Protein AF-F6W2K7-F1 (afdb_monomer_lite)

Structure (mmCIF, N/CA/C/O backbone):
data_AF-F6W2K7-F1
#
_entry.id   AF-F6W2K7-F1
#
loop_
_atom_site.group_PDB
_atom_site.id
_atom_site.type_symbol
_atom_site.label_atom_id
_atom_site.label_alt_id
_atom_site.label_comp_id
_atom_site.label_asym_id
_atom_site.label_entity_id
_atom_site.label_seq_id
_atom_site.pdbx_PDB_ins_code
_atom_site.Cartn_x
_atom_site.Cartn_y
_atom_site.Cartn_z
_atom_site.occupancy
_atom_site.B_iso_or_equiv
_atom_site.auth_seq_id
_atom_site.auth_comp_id
_atom_site.auth_asym_id
_atom_site.auth_atom_id
_atom_site.pdbx_PDB_model_num
ATOM 1 N N . MET A 1 1 ? 30.301 -22.468 -1.158 1.00 38.31 1 MET A N 1
ATOM 2 C CA . MET A 1 1 ? 30.245 -23.514 -2.194 1.00 38.31 1 MET A CA 1
ATOM 3 C C . MET A 1 1 ? 28.845 -24.109 -2.128 1.00 38.31 1 MET A C 1
ATOM 5 O O . MET A 1 1 ? 28.622 -25.025 -1.359 1.00 38.31 1 MET A O 1
ATOM 9 N N . GLU A 1 2 ? 27.888 -23.521 -2.847 1.00 45.25 2 GLU A N 1
ATOM 10 C CA . GLU A 1 2 ? 26.599 -24.161 -3.143 1.00 45.25 2 GLU A CA 1
ATOM 11 C C . GLU A 1 2 ? 26.621 -24.442 -4.644 1.00 45.25 2 GLU A C 1
ATOM 13 O O . GLU A 1 2 ? 26.435 -23.544 -5.462 1.00 45.25 2 GLU A O 1
ATOM 18 N N . MET A 1 3 ? 26.988 -25.670 -5.010 1.00 49.06 3 MET A N 1
ATOM 19 C CA . MET A 1 3 ? 26.848 -26.145 -6.383 1.00 49.06 3 MET A CA 1
ATOM 20 C C . MET A 1 3 ? 25.396 -26.576 -6.567 1.00 49.06 3 MET A C 1
ATOM 22 O O . MET A 1 3 ? 25.046 -27.721 -6.295 1.00 49.06 3 MET A O 1
ATOM 26 N N . LEU A 1 4 ? 24.538 -25.642 -6.979 1.00 49.94 4 LEU A N 1
ATOM 27 C CA . LEU A 1 4 ? 23.206 -25.992 -7.459 1.00 49.94 4 LEU A CA 1
ATOM 28 C C . LEU A 1 4 ? 23.346 -26.600 -8.862 1.00 49.94 4 LEU A C 1
ATOM 30 O O . LEU A 1 4 ? 24.015 -26.024 -9.722 1.00 49.94 4 LEU A O 1
ATOM 34 N N . VAL A 1 5 ? 22.730 -27.762 -9.082 1.00 59.53 5 VAL A N 1
ATOM 35 C CA . VAL A 1 5 ? 22.736 -28.467 -10.372 1.00 59.53 5 VAL A CA 1
ATOM 36 C C . VAL A 1 5 ? 22.184 -27.535 -11.470 1.00 59.53 5 VAL A C 1
ATOM 38 O O . VAL A 1 5 ? 21.107 -26.956 -11.275 1.00 59.53 5 VAL A O 1
ATOM 41 N N . PRO A 1 6 ? 22.884 -27.360 -12.611 1.00 53.78 6 PRO A N 1
ATOM 42 C CA . PRO A 1 6 ? 22.387 -26.561 -13.732 1.00 53.78 6 PRO A CA 1
ATOM 43 C C . PRO A 1 6 ? 21.010 -27.074 -14.183 1.00 53.78 6 PRO A C 1
ATOM 45 O O . PRO A 1 6 ? 20.857 -28.261 -14.451 1.00 53.78 6 PRO A O 1
ATOM 48 N N . GLY A 1 7 ? 20.007 -26.191 -14.205 1.00 54.09 7 GLY A N 1
ATOM 49 C CA . GLY A 1 7 ? 18.605 -26.508 -14.528 1.00 54.09 7 GLY A CA 1
ATOM 50 C C . GLY A 1 7 ? 17.632 -26.395 -13.346 1.00 54.09 7 GLY A C 1
ATOM 51 O O . GLY A 1 7 ? 16.490 -25.984 -13.530 1.00 54.09 7 GLY A O 1
ATOM 52 N N . PHE A 1 8 ? 18.080 -26.626 -12.104 1.00 54.25 8 PHE A N 1
ATOM 53 C CA . PHE A 1 8 ? 17.198 -26.498 -10.929 1.00 54.25 8 PHE A CA 1
ATOM 54 C C . PHE A 1 8 ? 16.824 -25.035 -10.640 1.00 54.25 8 PHE A C 1
ATOM 56 O O . PHE A 1 8 ? 15.745 -24.739 -10.136 1.00 54.25 8 PHE A O 1
ATOM 63 N N . LYS A 1 9 ? 17.710 -24.102 -11.004 1.00 57.44 9 LYS A N 1
ATOM 64 C CA . LYS A 1 9 ? 17.493 -22.664 -10.827 1.00 57.44 9 LYS A CA 1
ATOM 65 C C . LYS A 1 9 ? 16.352 -22.130 -11.702 1.00 57.44 9 LYS A C 1
ATOM 67 O O . LYS A 1 9 ? 15.495 -21.427 -11.188 1.00 57.44 9 LYS A O 1
ATOM 72 N N . GLU A 1 10 ? 16.301 -22.510 -12.979 1.00 56.31 10 GLU A N 1
ATOM 73 C CA . GLU A 1 10 ? 15.233 -22.087 -13.903 1.00 56.31 10 GLU A CA 1
ATOM 74 C C . GLU A 1 10 ? 13.882 -22.712 -13.548 1.00 56.31 10 GLU A C 1
ATOM 76 O O . GLU A 1 10 ? 12.846 -22.054 -13.639 1.00 56.31 10 GLU A O 1
ATOM 81 N N . GLN A 1 11 ? 13.878 -23.958 -13.070 1.00 49.00 11 GLN A N 1
ATOM 82 C CA . GLN A 1 11 ? 12.642 -24.629 -12.671 1.00 49.00 11 GLN A CA 1
ATOM 83 C C . GLN A 1 11 ? 12.061 -24.056 -11.364 1.00 49.00 11 GLN A C 1
ATOM 85 O O . GLN A 1 11 ? 10.848 -23.920 -11.240 1.00 49.00 11 GLN A O 1
ATOM 90 N N . VAL A 1 12 ? 12.903 -23.628 -10.416 1.00 53.97 12 VAL A N 1
ATOM 91 C CA . VAL A 1 12 ? 12.459 -22.934 -9.191 1.00 53.97 12 VAL A CA 1
ATOM 92 C C . VAL A 1 12 ? 12.058 -21.480 -9.470 1.00 53.97 12 VAL A C 1
ATOM 94 O O . VAL A 1 12 ? 11.071 -21.006 -8.910 1.00 53.97 12 VAL A O 1
ATOM 97 N N . GLU A 1 13 ? 12.770 -20.760 -10.342 1.00 51.84 13 GLU A N 1
ATOM 98 C CA . GLU A 1 13 ? 12.443 -19.370 -10.712 1.00 51.84 13 GLU A CA 1
ATOM 99 C C . GLU A 1 13 ? 11.150 -19.258 -11.549 1.00 51.84 13 GLU A C 1
ATOM 101 O O . GLU A 1 13 ? 10.438 -18.260 -11.429 1.00 51.84 13 GLU A O 1
ATOM 106 N N . SER A 1 14 ? 10.804 -20.280 -12.341 1.00 47.09 14 SER A N 1
ATOM 107 C CA . SER A 1 14 ? 9.548 -20.329 -13.114 1.00 47.09 14 SER A CA 1
ATOM 108 C C . SER A 1 14 ? 8.332 -20.749 -12.278 1.00 47.09 14 SER A C 1
ATOM 110 O O . SER A 1 14 ? 7.280 -20.126 -12.387 1.00 47.09 14 SER A O 1
ATOM 112 N N . LEU A 1 15 ? 8.468 -21.733 -11.380 1.00 45.53 15 LEU A N 1
ATOM 113 C CA . LEU A 1 15 ? 7.376 -22.157 -10.485 1.00 45.53 15 LEU A CA 1
ATOM 114 C C . LEU A 1 15 ? 7.005 -21.093 -9.439 1.00 45.53 15 LEU A C 1
ATOM 116 O O . LEU A 1 15 ? 5.868 -21.036 -8.980 1.00 45.53 15 LEU A O 1
ATOM 120 N N . SER A 1 16 ? 7.961 -20.251 -9.041 1.00 51.50 16 SER A N 1
ATOM 121 C CA . SER A 1 16 ? 7.776 -19.291 -7.948 1.00 51.50 16 SER A CA 1
ATOM 122 C C . SER A 1 16 ? 7.041 -18.005 -8.339 1.00 51.50 16 SER A C 1
ATOM 124 O O . SER A 1 16 ? 6.451 -17.379 -7.458 1.00 51.50 16 SER A O 1
ATOM 126 N N . ASN A 1 17 ? 7.042 -17.606 -9.615 1.00 54.12 17 ASN A N 1
ATOM 127 C CA . ASN A 1 17 ? 6.489 -16.309 -10.021 1.00 54.12 17 ASN A CA 1
ATOM 128 C C . ASN A 1 17 ? 5.040 -16.373 -10.528 1.00 54.12 17 ASN A C 1
ATOM 130 O O . ASN A 1 17 ? 4.266 -15.506 -10.143 1.00 54.12 17 ASN A O 1
ATOM 134 N N . ASP A 1 18 ? 4.653 -17.381 -11.318 1.00 50.91 18 ASP A N 1
ATOM 135 C CA . ASP A 1 18 ? 3.308 -17.408 -11.926 1.00 50.91 18 ASP A CA 1
ATOM 136 C C . ASP A 1 18 ? 2.250 -18.066 -11.025 1.00 50.91 18 ASP A C 1
ATOM 138 O O . ASP A 1 18 ? 1.191 -17.486 -10.793 1.00 50.91 18 ASP A O 1
ATOM 142 N N . GLN A 1 19 ? 2.538 -19.226 -10.420 1.00 53.00 19 GLN A N 1
ATOM 143 C CA . GLN A 1 19 ? 1.547 -19.924 -9.577 1.00 53.00 19 GLN A CA 1
ATOM 144 C C . GLN A 1 19 ? 1.270 -19.216 -8.244 1.00 53.00 19 GLN A C 1
ATOM 146 O O . GLN A 1 19 ? 0.202 -19.372 -7.654 1.00 53.00 19 GLN A O 1
ATOM 151 N N . SER A 1 20 ? 2.228 -18.432 -7.742 1.00 60.25 20 SER A N 1
ATOM 152 C CA . SER A 1 20 ? 2.048 -17.692 -6.491 1.00 60.25 20 SER A CA 1
ATOM 153 C C . SER A 1 20 ? 1.129 -16.480 -6.652 1.00 60.25 20 SER A C 1
ATOM 155 O O . SER A 1 20 ? 0.551 -16.047 -5.657 1.00 60.25 20 SER A O 1
ATOM 157 N N . LEU A 1 21 ? 0.979 -15.950 -7.873 1.00 68.06 21 LEU A N 1
ATOM 158 C CA . LEU A 1 21 ? 0.095 -14.825 -8.184 1.00 68.06 21 LEU A CA 1
ATOM 159 C C . LEU A 1 21 ? -1.358 -15.273 -8.347 1.00 68.06 21 LEU A C 1
ATOM 161 O O . LEU A 1 21 ? -2.234 -14.638 -7.765 1.00 68.06 21 LEU A O 1
ATOM 165 N N . GLU A 1 22 ? -1.586 -16.405 -9.017 1.00 80.88 22 GLU A N 1
ATOM 166 C CA . GLU A 1 22 ? -2.923 -16.969 -9.265 1.00 80.88 22 GLU A CA 1
ATOM 167 C C . GLU A 1 22 ? -3.688 -17.238 -7.951 1.00 80.88 22 GLU A C 1
ATOM 169 O O . GLU A 1 22 ? -4.883 -16.985 -7.841 1.00 80.88 22 GLU A O 1
ATOM 174 N N . TYR A 1 23 ? -2.983 -17.626 -6.879 1.00 85.31 23 TYR A N 1
ATOM 175 C CA . TYR A 1 23 ? -3.578 -17.759 -5.542 1.00 85.31 23 TYR A CA 1
ATOM 176 C C . TYR A 1 23 ? -4.179 -16.444 -5.004 1.00 85.31 23 TYR A C 1
ATOM 178 O O . TYR A 1 23 ? -5.194 -16.460 -4.307 1.00 85.31 23 TYR A O 1
ATOM 186 N N . PHE A 1 24 ? -3.571 -15.289 -5.294 1.00 87.62 24 PHE A N 1
ATOM 187 C CA . PHE A 1 24 ? -4.075 -14.001 -4.806 1.00 87.62 24 PHE A CA 1
ATOM 188 C C . PHE A 1 24 ? -5.306 -13.507 -5.572 1.00 87.62 24 PHE A C 1
ATOM 190 O O . PHE A 1 24 ? -5.988 -12.608 -5.066 1.00 87.62 24 PHE A O 1
ATOM 197 N N . ASP A 1 25 ? -5.632 -14.103 -6.721 1.00 89.25 25 ASP A N 1
ATOM 198 C CA . ASP A 1 25 ? -6.850 -13.792 -7.473 1.00 89.25 25 ASP A CA 1
ATOM 199 C C . ASP A 1 25 ? -8.117 -14.286 -6.765 1.00 89.25 25 ASP A C 1
ATOM 201 O O . ASP A 1 25 ? -9.196 -13.766 -7.017 1.00 89.25 25 ASP A O 1
ATOM 205 N N . GLU A 1 26 ? -8.012 -15.206 -5.805 1.00 89.75 26 GLU A N 1
ATOM 206 C CA . GLU A 1 26 ? -9.151 -15.632 -4.976 1.00 89.75 26 GLU A CA 1
ATOM 207 C C . GLU A 1 26 ? -9.209 -14.909 -3.618 1.00 89.75 26 GLU A C 1
ATOM 209 O O . GLU A 1 26 ? -10.214 -14.952 -2.902 1.00 89.75 26 GLU A O 1
ATOM 214 N N . VAL A 1 27 ? -8.134 -14.214 -3.232 1.00 91.94 27 VAL A N 1
ATOM 215 C CA . VAL A 1 27 ? -8.022 -13.563 -1.922 1.00 91.94 27 VAL A CA 1
ATOM 216 C C . VAL A 1 27 ? -8.655 -12.177 -1.965 1.00 91.94 27 VAL A C 1
ATOM 218 O O . VAL A 1 27 ? -8.192 -11.294 -2.680 1.00 91.94 27 VAL A O 1
ATOM 221 N N . SER A 1 28 ? -9.679 -11.934 -1.142 1.00 93.44 28 SER A N 1
ATOM 222 C CA . SER A 1 28 ? -10.289 -10.600 -1.039 1.00 93.44 28 SER A CA 1
ATOM 223 C C . SER A 1 28 ? -9.307 -9.549 -0.500 1.00 93.44 28 SER A C 1
ATOM 225 O O . SER A 1 28 ? -8.514 -9.830 0.401 1.00 93.44 28 SER A O 1
ATOM 227 N N . ILE A 1 29 ? -9.421 -8.303 -0.973 1.00 92.94 29 ILE A N 1
ATOM 228 C CA . ILE A 1 29 ? -8.554 -7.185 -0.537 1.00 92.94 29 ILE A CA 1
ATOM 229 C C . ILE A 1 29 ? -8.612 -6.946 0.981 1.00 92.94 29 ILE A C 1
ATOM 231 O O . ILE A 1 29 ? -7.638 -6.492 1.578 1.00 92.94 29 ILE A O 1
ATOM 235 N N . THR A 1 30 ? -9.754 -7.236 1.606 1.00 91.56 30 THR A N 1
ATOM 236 C CA . THR A 1 30 ? -10.008 -6.996 3.032 1.00 91.56 30 THR A CA 1
ATOM 237 C C . THR A 1 30 ? -9.698 -8.200 3.923 1.00 91.56 30 THR A C 1
ATOM 239 O O . THR A 1 30 ? -9.988 -8.145 5.119 1.00 91.56 30 THR A O 1
ATOM 242 N N . ASP A 1 31 ? -9.165 -9.300 3.375 1.00 93.19 31 ASP A N 1
ATOM 243 C CA . ASP A 1 31 ? -8.840 -10.485 4.172 1.00 93.19 31 ASP A CA 1
ATOM 244 C C . ASP A 1 31 ? -7.693 -10.157 5.159 1.00 93.19 31 ASP A C 1
ATOM 246 O O . ASP A 1 31 ? -6.596 -9.765 4.743 1.00 93.19 31 ASP A O 1
ATOM 250 N N . PRO A 1 32 ? -7.890 -10.341 6.480 1.00 90.38 32 PRO A N 1
ATOM 251 C CA . PRO A 1 32 ? -6.873 -10.027 7.485 1.00 90.38 32 PRO A CA 1
ATOM 252 C C . PRO A 1 32 ? -5.528 -10.738 7.269 1.00 90.38 32 PRO A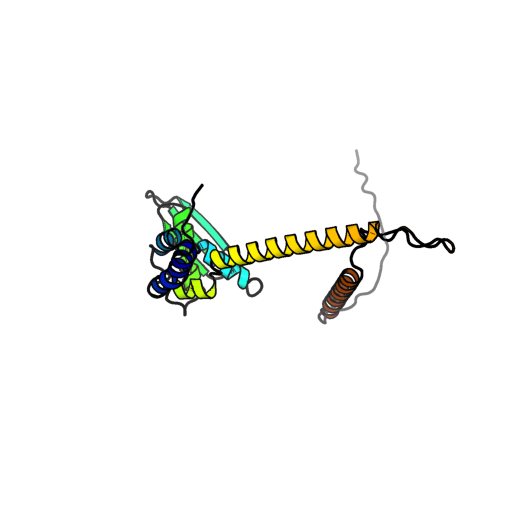 C 1
ATOM 254 O O . PRO A 1 32 ? -4.487 -10.231 7.696 1.00 90.38 32 PRO A O 1
ATOM 257 N N . ARG A 1 33 ? -5.536 -11.898 6.601 1.00 92.50 33 ARG A N 1
ATOM 258 C CA . ARG A 1 33 ? -4.361 -12.738 6.340 1.00 92.50 33 ARG A CA 1
ATOM 259 C C . ARG A 1 33 ? -3.517 -12.235 5.178 1.00 92.50 33 ARG A C 1
ATOM 261 O O . ARG A 1 33 ? -2.375 -12.667 5.062 1.00 92.50 33 ARG A O 1
ATOM 268 N N . VAL A 1 34 ? -4.006 -11.293 4.362 1.00 92.06 34 VAL A N 1
ATOM 269 C CA . VAL A 1 34 ? -3.261 -10.727 3.217 1.00 92.06 34 VAL A CA 1
ATOM 270 C C . VAL A 1 34 ? -1.851 -10.309 3.623 1.00 92.06 34 VAL A C 1
ATOM 272 O O . VAL A 1 34 ? -0.890 -10.580 2.910 1.00 92.06 34 VAL A O 1
ATOM 275 N N . HIS A 1 35 ? -1.692 -9.691 4.798 1.00 91.31 35 HIS A N 1
ATOM 276 C CA . HIS A 1 35 ? -0.369 -9.294 5.272 1.00 91.31 35 HIS A CA 1
ATOM 277 C C . HIS A 1 35 ? 0.591 -10.486 5.415 1.00 91.31 35 HIS A C 1
ATOM 279 O O . HIS A 1 35 ? 1.736 -10.387 4.978 1.00 91.31 35 HIS A O 1
ATOM 285 N N . GLU A 1 36 ? 0.139 -11.577 6.028 1.00 91.25 36 GLU A N 1
ATOM 286 C CA . GLU A 1 36 ? 0.945 -12.777 6.274 1.00 91.25 36 GLU A CA 1
ATOM 287 C C . GLU A 1 36 ? 1.223 -13.526 4.967 1.00 91.25 36 GLU A C 1
ATOM 289 O O . GLU A 1 36 ? 2.363 -13.915 4.711 1.00 91.25 36 GLU A O 1
ATOM 294 N N . LEU A 1 37 ? 0.213 -13.622 4.098 1.00 89.31 37 LEU A N 1
ATOM 295 C CA . LEU A 1 37 ? 0.325 -14.223 2.770 1.00 89.31 37 LEU A CA 1
ATOM 296 C C . LEU A 1 37 ? 1.354 -13.484 1.904 1.00 89.31 37 LEU A C 1
ATOM 298 O O . LEU A 1 37 ? 2.228 -14.120 1.322 1.00 89.3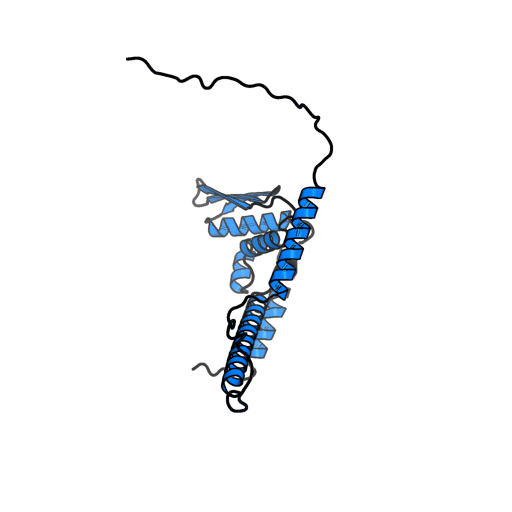1 37 LEU A O 1
ATOM 302 N N . CYS A 1 38 ? 1.330 -12.146 1.881 1.00 87.38 38 CYS A N 1
ATOM 303 C CA . CYS A 1 38 ? 2.332 -11.356 1.159 1.00 87.38 38 CYS A CA 1
ATOM 304 C C . CYS A 1 38 ? 3.752 -11.585 1.686 1.00 87.38 38 CYS A C 1
ATOM 306 O O . CYS A 1 38 ? 4.693 -11.633 0.899 1.00 87.38 38 CYS A O 1
ATOM 308 N N . VAL A 1 39 ? 3.919 -11.714 3.007 1.00 87.00 39 VAL A N 1
ATOM 309 C CA . VAL A 1 39 ? 5.234 -11.977 3.611 1.00 87.00 39 VAL A CA 1
ATOM 310 C C . VAL A 1 39 ? 5.758 -13.344 3.181 1.00 87.00 39 VAL A C 1
ATOM 312 O O . VAL A 1 39 ? 6.934 -13.450 2.843 1.00 87.00 39 VAL A O 1
ATOM 315 N N . HIS A 1 40 ? 4.898 -14.365 3.159 1.00 85.38 40 HIS A N 1
ATOM 316 C CA . HIS A 1 40 ? 5.287 -15.714 2.757 1.00 85.38 40 HIS A CA 1
ATOM 317 C C . HIS A 1 40 ? 5.606 -15.806 1.259 1.00 85.38 40 HIS A C 1
ATOM 319 O O . HIS A 1 40 ? 6.610 -16.397 0.879 1.00 85.38 40 HIS A O 1
ATOM 325 N N . ALA A 1 41 ? 4.798 -15.153 0.421 1.00 81.38 41 ALA A N 1
ATOM 326 C CA . ALA A 1 41 ? 4.988 -15.118 -1.027 1.00 81.38 41 ALA A CA 1
ATOM 327 C C . ALA A 1 41 ? 6.115 -14.170 -1.485 1.00 81.38 41 ALA A C 1
ATOM 329 O O . ALA A 1 41 ? 6.456 -14.142 -2.662 1.00 81.38 41 ALA A O 1
ATOM 330 N N . GLY A 1 42 ? 6.684 -13.350 -0.591 1.00 76.81 42 GLY A N 1
ATOM 331 C CA . GLY A 1 42 ? 7.681 -12.338 -0.964 1.00 76.81 42 GLY A CA 1
ATOM 332 C C . GLY A 1 42 ? 7.123 -11.187 -1.817 1.00 76.81 42 GLY A C 1
ATOM 333 O O . GLY A 1 42 ? 7.892 -10.454 -2.442 1.00 76.81 42 GLY A O 1
ATOM 334 N N . ASN A 1 43 ? 5.799 -11.016 -1.823 1.00 80.94 43 ASN A N 1
ATOM 335 C CA . ASN A 1 43 ? 5.083 -9.969 -2.549 1.00 80.94 43 ASN A CA 1
ATOM 336 C C . ASN A 1 43 ? 5.038 -8.650 -1.757 1.00 80.94 43 ASN A C 1
ATOM 338 O O . ASN A 1 43 ? 5.448 -8.565 -0.596 1.00 80.94 43 ASN A O 1
ATOM 342 N N . PHE A 1 44 ? 4.527 -7.582 -2.380 1.00 84.56 44 PHE A N 1
ATOM 343 C CA . PHE A 1 44 ? 4.384 -6.292 -1.701 1.00 84.56 44 PHE A CA 1
ATOM 344 C C . PHE A 1 44 ? 3.453 -6.393 -0.498 1.00 84.56 44 PHE A C 1
ATOM 346 O O . PHE A 1 44 ? 2.316 -6.857 -0.593 1.00 84.56 44 PHE A O 1
ATOM 353 N N . LEU A 1 45 ? 3.915 -5.864 0.634 1.00 90.94 45 LEU A N 1
ATOM 354 C CA . LEU A 1 45 ? 3.057 -5.693 1.795 1.00 90.94 45 LEU A CA 1
ATOM 355 C C . LEU A 1 45 ? 1.981 -4.636 1.489 1.00 90.94 45 LEU A C 1
ATOM 357 O O . LEU A 1 45 ? 2.267 -3.684 0.757 1.00 90.94 45 LEU A O 1
ATOM 361 N N . PRO A 1 46 ? 0.791 -4.710 2.109 1.00 92.94 46 PRO A N 1
ATOM 362 C CA . PRO A 1 46 ? -0.302 -3.787 1.814 1.00 92.94 46 PRO A CA 1
ATOM 363 C C . PRO A 1 46 ? 0.059 -2.305 1.864 1.00 92.94 46 PRO A C 1
ATOM 365 O O . PRO A 1 46 ? -0.302 -1.535 0.978 1.00 92.94 46 PRO A O 1
ATOM 368 N N . HIS A 1 47 ? 0.841 -1.896 2.861 1.00 92.88 47 HIS A N 1
ATOM 369 C CA . HIS A 1 47 ? 1.302 -0.516 2.955 1.00 92.88 47 HIS A CA 1
ATOM 370 C C . HIS A 1 47 ? 2.281 -0.122 1.836 1.00 92.88 47 HIS A C 1
ATOM 372 O O . HIS A 1 47 ? 2.290 1.027 1.390 1.00 92.88 47 HIS A O 1
ATOM 378 N N . GLN A 1 48 ? 3.120 -1.055 1.378 1.00 90.94 48 GLN A N 1
ATOM 379 C CA . GLN A 1 48 ? 4.022 -0.800 0.255 1.00 90.94 48 GLN A CA 1
ATOM 380 C C . GLN A 1 48 ? 3.231 -0.675 -1.045 1.00 90.94 48 GLN A C 1
ATOM 382 O O . GLN A 1 48 ? 3.488 0.249 -1.807 1.00 90.94 48 GLN A O 1
ATOM 387 N N . LEU A 1 49 ? 2.245 -1.549 -1.257 1.00 90.31 49 LEU A N 1
ATOM 388 C CA . LEU A 1 49 ? 1.377 -1.504 -2.429 1.00 90.31 49 LEU A CA 1
ATOM 389 C C . LEU A 1 49 ? 0.573 -0.199 -2.476 1.00 90.31 49 LEU A C 1
ATOM 391 O O . LEU A 1 49 ? 0.551 0.461 -3.510 1.00 90.31 49 LEU A O 1
ATOM 395 N N . LEU A 1 50 ? 0.031 0.239 -1.331 1.00 91.38 50 LEU A N 1
ATOM 396 C CA . LEU A 1 50 ? -0.573 1.566 -1.188 1.00 91.38 50 LEU A CA 1
ATOM 397 C C . LEU A 1 50 ? 0.417 2.665 -1.576 1.00 91.38 50 LEU A C 1
ATOM 399 O O . LEU A 1 50 ? 0.097 3.512 -2.396 1.00 91.38 50 LEU A O 1
ATOM 403 N N . THR A 1 51 ? 1.639 2.634 -1.045 1.00 89.62 51 THR A N 1
ATOM 404 C CA . THR A 1 51 ? 2.658 3.646 -1.367 1.00 89.62 51 THR A CA 1
ATOM 405 C C . THR A 1 51 ? 2.968 3.692 -2.866 1.00 89.62 51 THR A C 1
ATOM 407 O O . THR A 1 51 ? 3.122 4.775 -3.423 1.00 89.62 51 THR A O 1
ATOM 410 N N . GLU A 1 52 ? 3.059 2.544 -3.536 1.00 88.44 52 GLU A N 1
ATOM 411 C CA . GLU A 1 52 ? 3.295 2.493 -4.982 1.00 88.44 52 GLU A CA 1
ATOM 412 C C . GLU A 1 52 ? 2.080 2.988 -5.775 1.00 88.44 52 GLU A C 1
ATOM 414 O O . GLU A 1 52 ? 2.262 3.750 -6.724 1.00 88.44 52 GLU A O 1
ATOM 419 N N . CYS A 1 53 ? 0.859 2.644 -5.354 1.00 88.19 53 CYS A N 1
ATOM 420 C CA . CYS A 1 53 ? -0.370 3.210 -5.914 1.00 88.19 53 CYS A CA 1
ATOM 421 C C . CYS A 1 53 ? -0.350 4.744 -5.828 1.00 88.19 53 CYS A C 1
ATOM 423 O O . CYS A 1 53 ? -0.543 5.430 -6.831 1.00 88.19 53 CYS A O 1
ATOM 425 N N . LEU A 1 54 ? 0.004 5.295 -4.666 1.00 87.69 54 LEU A N 1
ATOM 426 C CA . LEU A 1 54 ? 0.086 6.742 -4.481 1.00 87.69 54 LEU A CA 1
ATOM 427 C C . LEU A 1 54 ? 1.192 7.389 -5.307 1.00 87.69 54 LEU A C 1
ATOM 429 O O . LEU A 1 54 ? 0.971 8.446 -5.885 1.00 87.69 54 LEU A O 1
ATOM 433 N N . LYS A 1 55 ? 2.366 6.756 -5.401 1.00 85.69 55 LYS A N 1
ATOM 434 C CA . LYS A 1 55 ? 3.477 7.251 -6.225 1.00 85.69 55 LYS A CA 1
ATOM 435 C C . LYS A 1 55 ? 3.115 7.348 -7.702 1.00 85.69 55 LYS A C 1
ATOM 437 O O . LYS A 1 55 ? 3.468 8.336 -8.334 1.00 85.69 55 LYS A O 1
ATOM 442 N N . ARG A 1 56 ? 2.417 6.347 -8.246 1.00 82.88 56 ARG A N 1
ATOM 443 C CA . ARG A 1 56 ? 1.995 6.350 -9.657 1.00 82.88 56 ARG A CA 1
ATOM 444 C C . ARG A 1 56 ? 0.929 7.408 -9.950 1.00 82.88 56 ARG A C 1
ATOM 446 O O . ARG A 1 56 ? 0.868 7.893 -11.071 1.00 82.88 56 ARG A O 1
ATOM 453 N N . ASN A 1 57 ? 0.144 7.785 -8.942 1.00 80.69 57 ASN A N 1
ATOM 454 C CA . ASN A 1 57 ? -0.936 8.767 -9.050 1.00 80.69 57 ASN A CA 1
ATOM 455 C C . ASN A 1 57 ? -0.546 10.172 -8.542 1.00 80.69 57 ASN A C 1
ATOM 457 O O . ASN A 1 57 ? -1.422 11.018 -8.334 1.00 80.69 57 ASN A O 1
ATOM 461 N N . GLN A 1 58 ? 0.749 10.442 -8.321 1.00 77.12 58 GLN A N 1
ATOM 462 C CA . GLN A 1 58 ? 1.210 11.763 -7.882 1.00 77.12 58 GLN A CA 1
ATOM 463 C C . GLN A 1 58 ? 0.805 12.840 -8.896 1.00 77.12 58 GLN A C 1
ATOM 465 O O . GLN A 1 58 ? 1.052 12.705 -10.091 1.00 77.12 58 GLN A O 1
ATOM 470 N N . GLY A 1 59 ? 0.177 13.912 -8.407 1.00 72.19 59 GLY A N 1
ATOM 471 C CA . GLY A 1 59 ? -0.285 15.038 -9.227 1.00 72.19 59 GLY A CA 1
ATOM 472 C C . GLY A 1 59 ? -1.761 14.991 -9.638 1.00 72.19 59 GLY A C 1
ATOM 473 O O . GLY A 1 59 ? -2.264 15.996 -10.127 1.00 72.19 59 GLY A O 1
ATOM 474 N N . ILE A 1 60 ? -2.475 13.883 -9.399 1.00 72.19 60 ILE A N 1
ATOM 475 C CA . ILE A 1 60 ? -3.912 13.764 -9.722 1.00 72.19 60 ILE A CA 1
ATOM 476 C C . ILE A 1 60 ? -4.801 14.290 -8.575 1.00 72.19 60 ILE A C 1
ATOM 478 O O . ILE A 1 60 ? -5.885 14.813 -8.828 1.00 72.19 60 ILE A O 1
ATOM 482 N N . ALA A 1 61 ? -4.352 14.204 -7.317 1.00 61.00 61 ALA A N 1
ATOM 483 C CA . ALA A 1 61 ? -5.039 14.765 -6.149 1.00 61.00 61 ALA A CA 1
ATOM 484 C C . ALA A 1 61 ? -4.097 14.906 -4.938 1.00 61.00 61 ALA A C 1
ATOM 486 O O . ALA A 1 61 ? -3.031 14.282 -4.894 1.00 61.00 61 ALA A O 1
ATOM 487 N N . ASP A 1 62 ? -4.515 15.683 -3.930 1.00 65.50 62 ASP A N 1
ATOM 488 C CA . ASP A 1 62 ? -3.841 15.728 -2.629 1.00 65.50 62 ASP A CA 1
ATOM 489 C C . ASP A 1 62 ? -3.992 14.369 -1.932 1.00 65.50 62 ASP A C 1
ATOM 491 O O . ASP A 1 62 ? -5.065 13.993 -1.452 1.00 65.50 62 ASP A O 1
ATOM 495 N N . THR A 1 63 ? -2.914 13.588 -1.973 1.00 72.25 63 THR A N 1
ATOM 496 C CA . THR A 1 63 ? -2.903 12.195 -1.516 1.00 72.25 63 THR A CA 1
ATOM 497 C C . THR A 1 63 ? -1.880 11.988 -0.405 1.00 72.25 63 THR A C 1
ATOM 499 O O . THR A 1 63 ? -1.147 10.998 -0.365 1.00 72.25 63 THR A O 1
ATOM 502 N N . ALA A 1 64 ? -1.810 12.955 0.513 1.00 80.56 64 ALA A N 1
ATOM 503 C CA . ALA A 1 64 ? -1.052 12.812 1.745 1.00 80.56 64 ALA A CA 1
ATOM 504 C C . ALA A 1 64 ? -1.642 11.681 2.608 1.00 80.56 64 ALA A C 1
ATOM 506 O O . ALA A 1 64 ? -2.848 11.634 2.864 1.00 80.56 64 ALA A O 1
ATOM 507 N N . VAL A 1 65 ? -0.776 10.772 3.067 1.00 86.75 65 VAL A N 1
ATOM 508 C CA . VAL A 1 65 ? -1.148 9.702 4.003 1.00 86.75 65 VAL A CA 1
ATOM 509 C C . VAL A 1 65 ? -0.748 10.102 5.409 1.00 86.75 65 VAL A C 1
ATOM 511 O O . VAL A 1 65 ? 0.435 10.286 5.695 1.00 86.75 65 VAL A O 1
ATOM 514 N N . GLN A 1 66 ? -1.728 10.163 6.301 1.00 90.75 66 GLN A N 1
ATOM 515 C CA . GLN A 1 66 ? -1.520 10.337 7.733 1.00 90.75 66 GLN A CA 1
ATOM 516 C C . GLN A 1 66 ? -1.967 9.077 8.467 1.00 90.75 66 GLN A C 1
ATOM 518 O O . GLN A 1 66 ? -2.970 8.456 8.111 1.00 90.75 66 GLN A O 1
ATOM 523 N N . PHE A 1 67 ? -1.191 8.669 9.468 1.00 93.12 67 PHE A N 1
ATOM 524 C CA . PHE A 1 67 ? -1.486 7.492 10.275 1.00 93.12 67 PHE A CA 1
ATOM 525 C C . PHE A 1 67 ? -1.295 7.806 11.752 1.00 93.12 67 PHE A C 1
ATOM 527 O O . PHE A 1 67 ? -0.163 7.885 12.238 1.00 93.12 67 PHE A O 1
ATOM 534 N N . ASP A 1 68 ? -2.417 7.921 12.446 1.00 93.06 68 ASP A N 1
ATOM 535 C CA . ASP A 1 68 ? -2.497 8.206 13.867 1.00 93.06 68 ASP A CA 1
ATOM 536 C C . ASP A 1 68 ? -2.834 6.942 14.648 1.00 93.06 68 ASP A C 1
ATOM 538 O O . ASP A 1 68 ? -3.568 6.060 14.191 1.00 93.06 68 ASP A O 1
ATOM 542 N N . VAL A 1 69 ? -2.283 6.856 15.855 1.00 92.88 69 VAL A N 1
ATOM 543 C CA . VAL A 1 69 ? -2.499 5.734 16.765 1.00 92.88 69 VAL A CA 1
ATOM 544 C C . VAL A 1 69 ? -2.850 6.276 18.136 1.00 92.88 69 VAL A C 1
ATOM 546 O O . VAL A 1 69 ? -2.143 7.129 18.664 1.00 92.88 69 VAL A O 1
ATOM 549 N N . GLN A 1 70 ? -3.914 5.735 18.712 1.00 88.62 70 GLN A N 1
ATOM 550 C CA . GLN A 1 70 ? -4.344 5.980 20.077 1.00 88.62 70 GLN A CA 1
ATOM 551 C C . GLN A 1 70 ? -4.199 4.688 20.881 1.00 88.62 70 GLN A C 1
ATOM 553 O O . GLN A 1 70 ? -4.481 3.586 20.399 1.00 88.62 70 GLN A O 1
ATOM 558 N N . VAL A 1 71 ? -3.711 4.810 22.113 1.00 85.38 71 VAL A N 1
ATOM 559 C CA . VAL A 1 71 ? -3.596 3.662 23.017 1.00 85.38 71 VAL A CA 1
ATOM 560 C C . VAL A 1 71 ? -4.993 3.345 23.544 1.00 85.38 71 VAL A C 1
ATOM 562 O O . VAL A 1 71 ? -5.604 4.167 24.223 1.00 85.38 71 VAL A O 1
ATOM 565 N N . GLY A 1 72 ? -5.510 2.167 23.191 1.00 78.31 72 GLY A N 1
ATOM 566 C CA . GLY A 1 72 ? -6.816 1.700 23.641 1.00 78.31 72 GLY A CA 1
ATOM 567 C C . GLY A 1 72 ? -6.800 1.214 25.094 1.00 78.31 72 GLY A C 1
ATOM 568 O O . GLY A 1 72 ? -5.750 1.044 25.712 1.00 78.31 72 GLY A O 1
ATOM 569 N N . LYS A 1 73 ? -7.994 0.967 25.648 1.00 72.00 73 LYS A N 1
ATOM 570 C CA . LYS A 1 73 ? -8.181 0.492 27.037 1.00 72.00 73 LYS A CA 1
ATOM 571 C C . LYS A 1 73 ? -7.880 -1.001 27.225 1.00 72.00 73 LYS A C 1
ATOM 573 O O . LYS A 1 73 ? -7.520 -1.432 28.315 1.00 72.00 73 LYS A O 1
ATOM 578 N N . SER A 1 74 ? -8.051 -1.796 26.172 1.00 70.25 74 SER A N 1
ATOM 579 C CA . SER A 1 74 ? -7.595 -3.189 26.106 1.00 70.25 74 SER A CA 1
ATOM 580 C C . SER A 1 74 ? -6.197 -3.206 25.481 1.00 70.25 74 SER A C 1
ATOM 582 O O . SER A 1 74 ? -5.810 -2.202 24.899 1.00 70.25 74 SER A O 1
ATOM 584 N N . LYS A 1 75 ? -5.429 -4.303 25.537 1.00 84.00 75 LYS A N 1
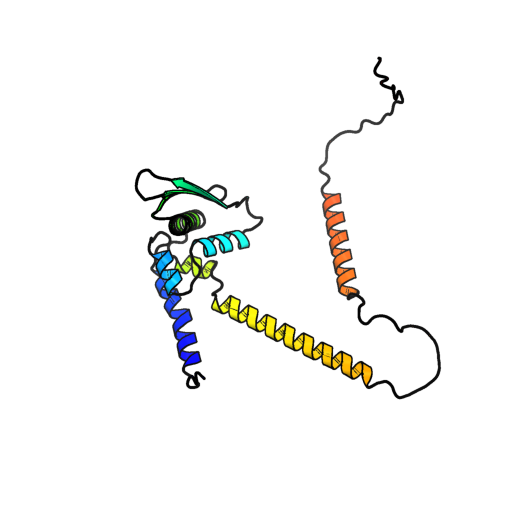ATOM 585 C CA . LYS A 1 75 ? -4.055 -4.427 24.969 1.00 84.00 75 LYS A CA 1
ATOM 586 C C . LYS A 1 75 ? -3.961 -4.242 23.429 1.00 84.00 75 LYS A C 1
ATOM 588 O O . LYS A 1 75 ? -3.023 -4.717 22.796 1.00 84.00 75 LYS A O 1
ATOM 593 N N . MET A 1 76 ? -4.953 -3.601 22.826 1.00 88.56 76 MET A N 1
ATOM 594 C CA . MET A 1 76 ? -5.101 -3.252 21.427 1.00 88.56 76 MET A CA 1
ATOM 595 C C . MET A 1 76 ? -4.921 -1.740 21.269 1.00 88.56 76 MET A C 1
ATOM 597 O O . MET A 1 76 ? -5.279 -0.949 22.140 1.00 88.56 76 MET A O 1
ATOM 601 N N . ILE A 1 77 ? -4.400 -1.339 20.122 1.00 92.12 77 ILE A N 1
ATOM 602 C CA . ILE A 1 77 ? -4.344 0.055 19.704 1.00 92.12 77 ILE A CA 1
ATOM 603 C C . ILE A 1 77 ? -5.557 0.384 18.839 1.00 92.12 77 ILE A C 1
ATOM 605 O O . ILE A 1 77 ? -5.996 -0.448 18.043 1.00 92.12 77 ILE A O 1
ATOM 609 N N . GLU A 1 78 ? -6.060 1.604 18.958 1.00 94.38 78 GLU A N 1
ATOM 610 C CA . GLU A 1 78 ? -6.963 2.194 17.976 1.00 94.38 78 GLU A CA 1
ATOM 611 C C . GLU A 1 78 ? -6.123 2.958 16.957 1.00 94.38 78 GLU A C 1
ATOM 613 O O . GLU A 1 78 ? -5.177 3.662 17.311 1.00 94.38 78 GLU A O 1
ATOM 618 N N . TYR A 1 79 ? -6.423 2.792 15.677 1.00 94.50 79 TYR A N 1
ATOM 619 C CA . TYR A 1 79 ? -5.723 3.483 14.606 1.00 94.50 79 TYR A CA 1
ATOM 620 C C . TYR A 1 79 ? -6.698 4.278 13.750 1.00 94.50 79 TYR A C 1
ATOM 622 O O . TYR A 1 79 ? -7.854 3.890 13.569 1.00 94.50 79 TYR A O 1
ATOM 630 N N . LYS A 1 80 ? -6.196 5.372 13.182 1.00 95.50 80 LYS A N 1
ATOM 631 C CA . LYS A 1 80 ? -6.871 6.173 12.165 1.00 95.50 80 LYS A CA 1
ATOM 632 C C . LYS A 1 80 ? -5.892 6.426 11.024 1.00 95.50 80 LYS A C 1
ATOM 634 O O . LYS A 1 80 ? -4.798 6.934 11.249 1.00 95.50 80 LYS A O 1
ATOM 639 N N . MET A 1 81 ? -6.267 6.052 9.807 1.00 94.88 81 MET A N 1
ATOM 640 C CA . MET A 1 81 ? -5.512 6.351 8.595 1.00 94.88 81 MET A CA 1
ATOM 641 C C . MET A 1 81 ? -6.337 7.264 7.700 1.00 94.88 81 MET A C 1
ATOM 643 O O . MET A 1 81 ? -7.478 6.943 7.374 1.00 94.88 81 MET A O 1
ATOM 647 N N . THR A 1 82 ? -5.738 8.372 7.285 1.00 93.62 82 THR A N 1
ATOM 648 C CA . THR A 1 82 ? -6.323 9.313 6.330 1.00 93.62 82 THR A CA 1
ATOM 649 C C . THR A 1 82 ? -5.481 9.299 5.063 1.00 93.62 82 THR A C 1
ATOM 651 O O . THR A 1 82 ? -4.258 9.390 5.138 1.00 93.62 82 THR A O 1
ATOM 654 N N . CYS A 1 83 ? -6.128 9.175 3.910 1.00 91.06 83 CYS A N 1
ATOM 655 C CA . CYS A 1 83 ? -5.517 9.233 2.588 1.00 91.06 83 CYS A CA 1
ATOM 656 C C . CYS A 1 83 ? -6.392 10.123 1.697 1.00 91.06 83 CYS A C 1
ATOM 658 O O . CYS A 1 83 ? -7.419 9.674 1.177 1.00 91.06 83 CYS A O 1
ATOM 660 N N . GLY A 1 84 ? -6.033 11.405 1.583 1.00 87.69 84 GLY A N 1
ATOM 661 C CA . GLY A 1 84 ? -6.863 12.409 0.910 1.00 87.69 84 GLY A CA 1
ATOM 662 C C . GLY A 1 84 ? -8.284 12.456 1.492 1.00 87.69 84 GLY A C 1
ATOM 663 O O . GLY A 1 84 ? -8.476 12.761 2.666 1.00 87.69 84 GLY A O 1
ATOM 664 N N . LYS A 1 85 ? -9.286 12.098 0.678 1.00 88.19 85 LYS A N 1
ATOM 665 C CA . LYS A 1 85 ? -10.711 12.040 1.068 1.00 88.19 85 LYS A CA 1
ATOM 666 C C . LYS A 1 85 ? -11.121 10.783 1.847 1.00 88.19 85 LYS A C 1
ATOM 668 O O . LYS A 1 85 ? -12.237 10.717 2.354 1.00 88.19 85 LYS A O 1
ATOM 673 N N . HIS A 1 86 ? -10.265 9.765 1.903 1.00 92.25 86 HIS A N 1
ATOM 674 C CA . HIS A 1 86 ? -10.588 8.482 2.519 1.00 92.25 86 HIS A CA 1
ATOM 675 C C . HIS A 1 86 ? -10.062 8.429 3.948 1.00 92.25 86 HIS A C 1
ATOM 677 O O . HIS A 1 86 ? -8.882 8.674 4.191 1.00 92.25 86 HIS A O 1
ATOM 683 N N . VAL A 1 87 ? -10.932 8.077 4.892 1.00 94.06 87 VAL A N 1
ATOM 684 C CA . VAL A 1 87 ? -10.583 7.924 6.306 1.00 94.06 87 VAL A CA 1
ATOM 685 C C . VAL A 1 87 ? -11.015 6.540 6.758 1.00 94.06 87 VAL A C 1
ATOM 687 O O . VAL A 1 87 ? -12.163 6.151 6.564 1.00 94.06 87 VAL A O 1
ATOM 690 N N . VAL A 1 88 ? -10.094 5.807 7.373 1.00 94.94 88 VAL A N 1
ATOM 691 C CA . VAL A 1 88 ? -10.341 4.480 7.937 1.00 94.94 88 VAL A CA 1
ATOM 692 C C . VAL A 1 88 ? -9.927 4.486 9.397 1.00 94.94 88 VAL A C 1
ATOM 694 O O . VAL A 1 88 ? -8.850 4.969 9.745 1.00 94.94 88 VAL A O 1
ATOM 697 N N . THR A 1 89 ? -10.764 3.908 10.249 1.00 95.25 89 THR A N 1
ATOM 698 C CA . THR A 1 89 ? -10.462 3.656 11.657 1.00 95.25 89 THR A CA 1
ATOM 699 C C . THR A 1 89 ? -10.587 2.170 11.966 1.00 95.25 89 THR A C 1
ATOM 701 O O . THR A 1 89 ? -11.284 1.432 11.272 1.00 95.25 89 THR A O 1
ATOM 704 N N . GLY A 1 90 ? -9.895 1.708 13.003 1.00 93.12 90 GLY A N 1
ATOM 705 C CA . GLY A 1 90 ? -10.003 0.324 13.447 1.00 93.12 90 GLY A CA 1
ATOM 706 C C . GLY A 1 90 ? -9.146 0.027 14.666 1.00 93.12 90 GLY A C 1
ATOM 707 O O . GLY A 1 90 ? -8.508 0.914 15.229 1.00 93.12 90 GLY A O 1
ATOM 708 N N . THR A 1 91 ? -9.124 -1.242 15.069 1.00 93.50 91 THR A N 1
ATOM 709 C CA . THR A 1 91 ? -8.310 -1.724 16.189 1.00 93.50 91 THR A CA 1
ATOM 710 C C . THR A 1 91 ? -7.294 -2.763 15.725 1.00 93.50 91 THR A C 1
ATOM 712 O O . THR A 1 91 ? -7.536 -3.521 14.785 1.00 93.50 91 THR A O 1
ATOM 715 N N . ALA A 1 92 ? -6.119 -2.794 16.352 1.00 92.38 92 ALA A N 1
ATOM 716 C CA . ALA A 1 92 ? -5.069 -3.761 16.037 1.00 92.38 92 ALA A CA 1
ATOM 717 C C . ALA A 1 92 ? -4.223 -4.114 17.263 1.00 92.38 92 ALA A C 1
ATOM 719 O O . ALA A 1 92 ? -4.138 -3.356 18.221 1.00 92.38 92 ALA A O 1
ATOM 720 N N . LYS A 1 93 ? -3.521 -5.252 17.205 1.00 91.19 93 LYS A N 1
ATOM 721 C CA . LYS A 1 93 ? -2.605 -5.692 18.274 1.00 91.19 93 LYS A CA 1
ATOM 722 C C . LYS A 1 93 ? -1.382 -4.781 18.429 1.00 91.19 93 LYS A C 1
ATOM 724 O O . LYS A 1 93 ? -0.850 -4.638 19.520 1.00 91.19 93 LYS A O 1
ATOM 729 N N . ASN A 1 94 ? -0.890 -4.202 17.332 1.00 91.81 94 ASN A N 1
ATOM 730 C CA . ASN A 1 94 ? 0.280 -3.326 17.335 1.00 91.81 94 ASN A CA 1
ATOM 731 C C . ASN A 1 94 ? 0.257 -2.347 16.149 1.00 91.81 94 ASN A C 1
ATOM 733 O O . ASN A 1 94 ? -0.485 -2.536 15.180 1.00 91.81 94 ASN A O 1
ATOM 737 N N . LYS A 1 95 ? 1.118 -1.320 16.210 1.00 92.00 95 LYS A N 1
ATOM 738 C CA . LYS A 1 95 ? 1.235 -0.265 15.185 1.00 92.00 95 LYS A CA 1
ATOM 739 C C . LYS A 1 95 ? 1.502 -0.823 13.786 1.00 92.00 95 LYS A C 1
ATOM 741 O O . LYS A 1 95 ? 0.954 -0.319 12.810 1.00 92.00 95 LYS A O 1
ATOM 746 N N . LYS A 1 96 ? 2.338 -1.862 13.685 1.00 92.56 96 LYS A N 1
ATOM 747 C CA . LYS A 1 96 ? 2.748 -2.455 12.406 1.00 92.56 96 LYS A CA 1
ATOM 748 C C . LYS A 1 96 ? 1.571 -3.136 11.707 1.00 92.56 96 LYS A C 1
ATOM 750 O O . LYS A 1 96 ? 1.329 -2.844 10.544 1.00 92.56 96 LYS A O 1
ATOM 755 N N . VAL A 1 97 ? 0.824 -3.976 12.421 1.00 92.38 97 VAL A N 1
ATOM 756 C CA . VAL A 1 97 ? -0.363 -4.677 11.911 1.00 92.38 97 VAL A CA 1
ATOM 757 C C . VAL A 1 97 ? -1.474 -3.682 11.589 1.00 92.38 97 VAL A C 1
ATOM 759 O O . VAL A 1 97 ? -2.027 -3.736 10.495 1.00 92.38 97 VAL A O 1
ATOM 762 N N . GLY A 1 98 ? -1.739 -2.719 12.481 1.00 93.62 98 GLY A N 1
ATOM 763 C CA . GLY A 1 98 ? -2.741 -1.675 12.239 1.00 93.62 98 GLY A CA 1
ATOM 764 C C . GLY A 1 98 ? -2.458 -0.884 10.964 1.00 93.62 98 GLY A C 1
ATOM 765 O O . GLY A 1 98 ? -3.359 -0.656 10.166 1.00 93.62 98 GLY A O 1
ATOM 766 N N . LYS A 1 99 ? -1.185 -0.564 10.701 1.00 94.81 99 LYS A N 1
ATOM 767 C CA . LYS A 1 99 ? -0.772 0.108 9.466 1.00 94.81 99 LYS A CA 1
ATOM 768 C C . LYS A 1 99 ? -1.067 -0.723 8.210 1.00 94.81 99 LYS A C 1
ATOM 770 O O . LYS A 1 99 ? -1.472 -0.150 7.201 1.00 94.81 99 LYS A O 1
ATOM 775 N N . GLN A 1 100 ? -0.874 -2.044 8.255 1.00 95.56 100 GLN A N 1
ATOM 776 C CA . GLN A 1 100 ? -1.176 -2.924 7.117 1.00 95.56 100 GLN A CA 1
ATOM 777 C C . GLN A 1 100 ? -2.683 -3.035 6.881 1.00 95.56 100 GLN A C 1
ATOM 779 O O . GLN A 1 100 ? -3.123 -2.822 5.757 1.00 95.56 100 GLN A O 1
ATOM 784 N N . LEU A 1 101 ? -3.462 -3.290 7.936 1.00 95.12 101 LEU A N 1
ATOM 785 C CA . LEU A 1 101 ? -4.923 -3.398 7.852 1.00 95.12 101 LEU A CA 1
ATOM 786 C C . LEU A 1 101 ? -5.558 -2.097 7.356 1.00 95.12 101 LEU A C 1
ATOM 788 O O . LEU A 1 101 ? -6.370 -2.112 6.438 1.00 95.12 101 LEU A O 1
ATOM 792 N N . ALA A 1 102 ? -5.126 -0.958 7.899 1.00 95.50 102 ALA A N 1
ATOM 793 C CA . ALA A 1 102 ? -5.588 0.342 7.434 1.00 95.50 102 ALA A CA 1
ATOM 794 C C . ALA A 1 102 ? -5.267 0.561 5.948 1.00 95.50 102 ALA A C 1
ATOM 796 O O . ALA A 1 102 ? -6.113 1.038 5.197 1.00 95.50 102 ALA A O 1
ATOM 797 N N . SER A 1 103 ? -4.067 0.161 5.509 1.00 95.00 103 SER A N 1
ATOM 798 C CA . SER A 1 103 ? -3.665 0.298 4.106 1.00 95.00 103 SER A CA 1
ATOM 799 C C . SER A 1 103 ? -4.519 -0.565 3.171 1.00 95.00 103 SER A C 1
ATOM 801 O O . SER A 1 103 ? -4.872 -0.093 2.097 1.00 95.00 103 SER A O 1
ATOM 803 N N . GLN A 1 104 ? -4.891 -1.786 3.577 1.00 94.94 104 GLN A N 1
ATOM 804 C CA . GLN A 1 104 ? -5.803 -2.651 2.809 1.00 94.94 104 GLN A CA 1
ATOM 805 C C . GLN A 1 104 ? -7.167 -1.984 2.606 1.00 94.94 104 GLN A C 1
ATOM 807 O O . GLN A 1 104 ? -7.678 -1.927 1.490 1.00 94.94 104 GLN A O 1
ATOM 812 N N . GLN A 1 105 ? -7.730 -1.415 3.672 1.00 95.00 105 GLN A N 1
ATOM 813 C CA . GLN A 1 105 ? -9.030 -0.750 3.598 1.00 95.00 105 GLN A CA 1
ATOM 814 C C . GLN A 1 105 ? -8.985 0.510 2.734 1.00 95.00 105 GLN A C 1
ATOM 816 O O . GLN A 1 105 ? -9.881 0.741 1.926 1.00 95.00 105 GLN A O 1
ATOM 821 N N . ILE A 1 106 ? -7.918 1.306 2.842 1.00 94.12 106 ILE A N 1
ATOM 822 C CA . ILE A 1 106 ? -7.719 2.459 1.959 1.00 94.12 106 ILE A CA 1
ATOM 823 C C . ILE A 1 106 ? -7.590 2.009 0.499 1.00 94.12 106 ILE A C 1
ATOM 825 O O . ILE A 1 106 ? -8.223 2.608 -0.363 1.00 94.12 106 ILE A O 1
ATOM 829 N N . LEU A 1 107 ? -6.838 0.943 0.208 1.00 92.88 107 LEU A N 1
ATOM 830 C CA . LEU A 1 107 ? -6.739 0.385 -1.146 1.00 92.88 107 LEU A CA 1
ATOM 831 C C . LEU A 1 107 ? -8.109 -0.034 -1.694 1.00 92.88 107 LEU A C 1
ATOM 833 O O . LEU A 1 107 ? -8.420 0.285 -2.840 1.00 92.88 107 LEU A O 1
ATOM 837 N N . LYS A 1 108 ? -8.961 -0.659 -0.871 1.00 94.31 108 LYS A N 1
ATOM 838 C CA . LYS A 1 108 ? -10.336 -1.005 -1.261 1.00 94.31 108 LYS A CA 1
ATOM 839 C C . LYS A 1 108 ? -11.188 0.231 -1.568 1.00 94.31 108 LYS A C 1
ATOM 841 O O . LYS A 1 108 ? -11.975 0.211 -2.508 1.00 94.31 108 LYS A O 1
ATOM 846 N N . LEU A 1 109 ? -11.024 1.311 -0.801 1.00 92.62 109 LEU A N 1
ATOM 847 C CA . LEU A 1 109 ? -11.730 2.577 -1.033 1.00 92.62 109 LEU A CA 1
ATOM 848 C C . LEU A 1 109 ? -11.234 3.323 -2.281 1.00 92.62 109 LEU A C 1
ATOM 850 O O . LEU A 1 109 ? -12.027 3.990 -2.943 1.00 92.62 109 LEU A O 1
ATOM 854 N N . LEU A 1 110 ? -9.941 3.214 -2.601 1.00 89.75 110 LEU A N 1
ATOM 855 C CA . LEU A 1 110 ? -9.353 3.781 -3.818 1.00 89.75 110 LEU A CA 1
ATOM 856 C C . LEU A 1 110 ? -9.774 3.005 -5.075 1.00 89.75 110 LEU A C 1
ATOM 858 O O . LEU A 1 110 ? -9.955 3.606 -6.133 1.00 89.75 110 LEU A O 1
ATOM 862 N N . HIS A 1 111 ? -9.969 1.690 -4.949 1.00 90.06 111 HIS A N 1
ATOM 863 C CA . HIS A 1 111 ? -10.335 0.794 -6.044 1.00 90.06 111 HIS A CA 1
ATOM 864 C C . HIS A 1 111 ? -11.628 0.030 -5.732 1.00 90.06 111 HIS A C 1
ATOM 866 O O . HIS A 1 111 ? -11.587 -1.176 -5.491 1.00 90.06 111 HIS A O 1
ATOM 872 N N . PRO A 1 112 ? -12.798 0.695 -5.772 1.00 90.38 112 PRO A N 1
ATOM 873 C CA . PRO A 1 112 ? -14.070 0.047 -5.444 1.00 90.38 112 PRO A CA 1
ATOM 874 C C . PRO A 1 112 ? -14.397 -1.127 -6.380 1.00 90.38 112 PRO A C 1
ATOM 876 O O . PRO A 1 112 ? -15.022 -2.096 -5.952 1.00 90.38 112 PRO A O 1
ATOM 879 N N . ASN A 1 113 ? -13.933 -1.055 -7.631 1.00 92.00 113 ASN A N 1
ATOM 880 C CA . ASN A 1 113 ? -14.167 -2.074 -8.654 1.00 92.00 113 ASN A CA 1
ATOM 881 C C . ASN A 1 113 ? -13.255 -3.298 -8.512 1.00 92.00 113 ASN A C 1
ATOM 883 O O . ASN A 1 113 ? -13.606 -4.353 -9.024 1.00 92.00 113 ASN A O 1
ATOM 887 N N . MET A 1 114 ? -12.111 -3.166 -7.832 1.00 91.44 114 MET A N 1
ATOM 888 C CA . MET A 1 114 ? -11.206 -4.291 -7.611 1.00 91.44 114 MET A CA 1
ATOM 889 C C . MET A 1 114 ? -11.687 -5.088 -6.402 1.00 91.44 114 MET A C 1
ATOM 891 O O . MET A 1 114 ? -12.036 -4.518 -5.360 1.00 91.44 114 MET A O 1
ATOM 895 N N . GLN A 1 115 ? -11.757 -6.405 -6.535 1.00 90.69 115 GLN A N 1
ATOM 896 C CA . GLN A 1 115 ? -12.300 -7.306 -5.515 1.00 90.69 115 GLN A CA 1
ATOM 897 C C . GLN A 1 115 ? -11.198 -8.103 -4.828 1.00 90.69 115 GLN A C 1
ATOM 899 O O . GLN A 1 115 ? -11.263 -8.322 -3.610 1.00 90.69 115 GLN A O 1
ATOM 904 N N . THR A 1 116 ? -10.179 -8.471 -5.595 1.00 93.50 116 THR A N 1
ATOM 905 C CA . THR A 1 116 ? -9.171 -9.446 -5.203 1.00 93.50 116 THR A CA 1
ATOM 906 C C . THR A 1 116 ? -7.820 -8.765 -5.020 1.00 93.50 116 THR A C 1
ATOM 908 O O . THR A 1 116 ? -7.561 -7.657 -5.498 1.00 93.50 116 THR A O 1
ATOM 911 N N . TRP A 1 117 ? -6.954 -9.390 -4.232 1.00 92.19 117 TRP A N 1
ATOM 912 C CA . TRP A 1 117 ? -5.623 -8.868 -3.967 1.00 92.19 117 TRP A CA 1
ATOM 913 C C . TRP A 1 117 ? -4.701 -9.059 -5.174 1.00 92.19 117 TRP A C 1
ATOM 915 O O . TRP A 1 117 ? -3.844 -8.209 -5.420 1.00 92.19 117 TRP A O 1
ATOM 925 N N . GLY A 1 118 ? -4.912 -10.124 -5.950 1.00 89.56 118 GLY A N 1
ATOM 926 C CA . GLY A 1 118 ? -4.200 -10.401 -7.194 1.00 89.56 118 GLY A CA 1
ATOM 927 C C . GLY A 1 118 ? -4.360 -9.269 -8.205 1.00 89.56 118 GLY A C 1
ATOM 928 O O . GLY A 1 118 ? -3.356 -8.736 -8.670 1.00 89.56 118 GLY A O 1
ATOM 929 N N . GLU A 1 119 ? -5.578 -8.752 -8.406 1.00 90.25 119 GLU A N 1
ATOM 930 C CA . GLU A 1 119 ? -5.835 -7.567 -9.243 1.00 90.25 119 GLU A CA 1
ATOM 931 C C . GLU A 1 119 ? -4.980 -6.351 -8.841 1.00 90.25 119 GLU A C 1
ATOM 933 O O . GLU A 1 119 ? -4.401 -5.670 -9.693 1.00 90.25 119 GLU A O 1
ATOM 938 N N . LEU A 1 120 ? -4.850 -6.082 -7.535 1.00 89.62 120 LEU A N 1
ATOM 939 C CA . LEU A 1 120 ? -4.009 -4.991 -7.036 1.00 89.62 120 LEU A CA 1
ATOM 940 C C . LEU A 1 120 ? -2.517 -5.271 -7.241 1.00 89.62 120 LEU A C 1
ATOM 942 O O . LEU A 1 120 ? -1.756 -4.344 -7.537 1.00 89.62 120 LEU A O 1
ATOM 946 N N . ILE A 1 121 ? -2.080 -6.521 -7.072 1.00 87.31 121 ILE A N 1
ATOM 947 C CA . ILE A 1 121 ? -0.698 -6.919 -7.351 1.00 87.31 121 ILE A CA 1
ATOM 948 C C . ILE A 1 121 ? -0.408 -6.783 -8.848 1.00 87.31 121 ILE A C 1
ATOM 950 O O . ILE A 1 121 ? 0.628 -6.233 -9.194 1.00 87.31 121 ILE A O 1
ATOM 954 N N . HIS A 1 122 ? -1.307 -7.173 -9.742 1.00 85.25 122 HIS A N 1
ATOM 955 C CA . HIS A 1 122 ? -1.108 -6.990 -11.178 1.00 85.25 122 HIS A CA 1
ATOM 956 C C . HIS A 1 122 ? -1.092 -5.509 -11.576 1.00 85.25 122 HIS A C 1
ATOM 958 O O . HIS A 1 122 ? -0.261 -5.085 -12.380 1.00 85.25 122 HIS A O 1
ATOM 964 N N . ALA A 1 123 ? -1.950 -4.685 -10.969 1.00 85.19 123 ALA A N 1
ATOM 965 C CA . ALA A 1 123 ? -1.985 -3.253 -11.249 1.00 85.19 123 ALA A CA 1
ATOM 966 C C . ALA A 1 123 ? -0.745 -2.514 -10.713 1.00 85.19 123 ALA A C 1
ATOM 968 O O . ALA A 1 123 ? -0.179 -1.667 -11.408 1.00 85.19 123 ALA A O 1
ATOM 969 N N . TYR A 1 124 ? -0.306 -2.805 -9.482 1.00 85.31 124 TYR A N 1
ATOM 970 C CA . TYR A 1 124 ? 0.691 -2.002 -8.752 1.00 85.31 124 TYR A CA 1
ATOM 971 C C . TYR A 1 124 ? 1.975 -2.742 -8.380 1.00 85.31 124 TYR A C 1
ATOM 973 O O . TYR A 1 124 ? 3.014 -2.105 -8.160 1.00 85.31 124 TYR A O 1
ATOM 981 N N . GLY A 1 125 ? 1.936 -4.064 -8.338 1.00 75.62 125 GLY A N 1
ATOM 982 C CA . GLY A 1 125 ? 3.088 -4.919 -8.120 1.00 75.62 125 GLY A CA 1
ATOM 983 C C . GLY A 1 125 ? 3.969 -4.954 -9.360 1.00 75.62 125 GLY A C 1
ATOM 984 O O . GLY A 1 125 ? 3.728 -5.690 -10.299 1.00 75.62 125 GLY A O 1
ATOM 985 N N . THR A 1 126 ? 5.039 -4.164 -9.356 1.00 65.00 126 THR A N 1
ATOM 986 C CA . THR A 1 126 ? 6.227 -4.515 -10.149 1.00 65.00 126 THR A CA 1
ATOM 987 C C . THR A 1 126 ? 6.952 -5.567 -9.340 1.00 65.00 126 THR A C 1
ATOM 989 O O . THR A 1 126 ? 7.534 -5.191 -8.318 1.00 65.00 126 THR A O 1
ATOM 992 N N . SER A 1 127 ? 6.853 -6.849 -9.710 1.00 60.47 127 SER A N 1
ATOM 993 C CA . SER A 1 127 ? 7.364 -7.954 -8.884 1.00 60.47 127 SER A CA 1
ATOM 994 C C . SER A 1 127 ? 8.756 -7.610 -8.341 1.00 60.47 127 SER A C 1
ATOM 996 O O . SER A 1 127 ? 9.578 -6.983 -9.018 1.00 60.47 127 SER A O 1
ATOM 998 N N . VAL A 1 128 ? 9.050 -7.978 -7.091 1.00 55.28 128 VAL A N 1
ATOM 999 C CA . VAL A 1 128 ? 10.400 -7.803 -6.527 1.00 55.28 128 VAL A CA 1
ATOM 1000 C C . VAL A 1 128 ? 11.449 -8.407 -7.476 1.00 55.28 128 VAL A C 1
ATOM 1002 O O . VAL A 1 128 ? 12.554 -7.870 -7.583 1.00 55.28 128 VAL A O 1
ATOM 1005 N N . ALA A 1 129 ? 11.072 -9.450 -8.226 1.00 56.06 129 ALA A N 1
ATOM 1006 C CA . ALA A 1 129 ? 11.842 -10.019 -9.323 1.00 56.06 129 ALA A CA 1
ATOM 1007 C C . ALA A 1 129 ? 12.071 -9.024 -10.473 1.00 56.06 129 ALA A C 1
ATOM 1009 O O . ALA A 1 129 ? 13.217 -8.811 -10.847 1.00 56.06 129 ALA A O 1
ATOM 1010 N N . GLU A 1 130 ? 11.045 -8.334 -10.975 1.00 65.00 130 GLU A N 1
ATOM 1011 C CA . GLU A 1 130 ? 11.181 -7.310 -12.022 1.00 65.00 130 GLU A CA 1
ATOM 1012 C C . GLU A 1 130 ? 12.009 -6.105 -11.568 1.00 65.00 130 GLU A C 1
ATOM 1014 O O . GLU A 1 130 ? 12.852 -5.615 -12.320 1.00 65.00 130 GLU A O 1
ATOM 1019 N N . LYS A 1 131 ? 11.832 -5.630 -10.325 1.00 65.62 131 LYS A N 1
ATOM 1020 C CA . LYS A 1 131 ? 12.675 -4.551 -9.776 1.00 65.62 131 LYS A CA 1
ATOM 1021 C C . LYS A 1 131 ? 14.133 -4.997 -9.649 1.00 65.62 131 LYS A C 1
ATOM 1023 O O . LYS A 1 131 ? 15.028 -4.215 -9.971 1.00 65.62 131 LYS A O 1
ATOM 1028 N N . ARG A 1 132 ? 14.392 -6.238 -9.212 1.00 62.16 132 ARG A N 1
ATOM 1029 C CA . ARG A 1 132 ? 15.749 -6.813 -9.152 1.00 62.16 132 ARG A CA 1
ATOM 1030 C C . ARG A 1 132 ? 16.342 -7.032 -10.540 1.00 62.16 132 ARG A C 1
ATOM 1032 O O . ARG A 1 132 ? 17.500 -6.684 -10.736 1.00 62.16 132 ARG A O 1
ATOM 1039 N N . ALA A 1 133 ? 15.569 -7.550 -11.489 1.00 68.12 133 ALA A N 1
ATOM 1040 C CA . ALA A 1 133 ? 15.987 -7.762 -12.870 1.00 68.12 133 ALA A CA 1
ATOM 1041 C C . ALA A 1 133 ? 16.318 -6.427 -13.540 1.00 68.12 133 ALA A C 1
ATOM 1043 O O . ALA A 1 133 ? 17.409 -6.264 -14.074 1.00 68.12 133 ALA A O 1
ATOM 1044 N N . ARG A 1 134 ? 15.447 -5.421 -13.400 1.00 77.56 134 ARG A N 1
ATOM 1045 C CA . ARG A 1 134 ? 15.706 -4.064 -13.889 1.00 77.56 134 ARG A CA 1
ATOM 1046 C C . ARG A 1 134 ? 16.959 -3.472 -13.251 1.00 77.56 134 ARG A C 1
ATOM 1048 O O . ARG A 1 134 ? 17.796 -2.935 -13.964 1.00 77.56 134 ARG A O 1
ATOM 1055 N N . LYS A 1 135 ? 17.118 -3.589 -11.928 1.00 80.06 135 LYS A N 1
ATOM 1056 C CA . LYS A 1 135 ? 18.320 -3.107 -11.233 1.00 80.06 135 LYS A CA 1
ATOM 1057 C C . LYS A 1 135 ? 19.585 -3.804 -11.745 1.00 80.06 135 LYS A C 1
ATOM 1059 O O . LYS A 1 135 ? 20.561 -3.119 -12.022 1.00 80.06 135 LYS A O 1
ATOM 1064 N N . LYS A 1 136 ? 19.555 -5.129 -11.909 1.00 80.44 136 LYS A N 1
ATOM 1065 C CA . LYS A 1 136 ? 20.676 -5.912 -12.441 1.00 80.44 136 LYS A CA 1
ATOM 1066 C C . LYS A 1 136 ? 21.023 -5.491 -13.871 1.00 80.44 136 LYS A C 1
ATOM 1068 O O . LYS A 1 136 ? 22.195 -5.281 -14.155 1.00 80.44 136 LYS A O 1
ATOM 1073 N N . ASN A 1 137 ? 20.021 -5.308 -14.731 1.00 84.75 137 ASN A N 1
ATOM 1074 C CA . ASN A 1 137 ? 20.225 -4.851 -16.106 1.00 84.75 137 ASN A CA 1
ATOM 1075 C C . ASN A 1 137 ? 20.846 -3.447 -16.139 1.00 84.75 137 ASN A C 1
ATOM 1077 O O . ASN A 1 137 ? 21.811 -3.231 -16.859 1.00 84.75 137 ASN A O 1
ATOM 1081 N N . ILE A 1 138 ? 20.363 -2.523 -15.300 1.00 87.06 138 ILE A N 1
ATOM 1082 C CA . ILE A 1 138 ? 20.944 -1.177 -15.167 1.00 87.06 138 ILE A CA 1
ATOM 1083 C C . ILE A 1 138 ? 22.396 -1.251 -14.667 1.00 87.06 138 ILE A C 1
ATOM 1085 O O . ILE A 1 138 ? 23.264 -0.553 -15.180 1.00 87.06 138 ILE A O 1
ATOM 1089 N N . GLU A 1 139 ? 22.693 -2.086 -13.667 1.00 86.69 139 GLU A N 1
ATOM 1090 C CA . GLU A 1 139 ? 24.059 -2.259 -13.156 1.00 86.69 139 GLU A CA 1
ATOM 1091 C C . GLU A 1 139 ? 25.004 -2.846 -14.216 1.00 86.69 139 GLU A C 1
ATOM 1093 O O . GLU A 1 139 ? 26.148 -2.396 -14.322 1.00 86.69 139 GLU A O 1
ATOM 1098 N N . GLN A 1 140 ? 24.525 -3.798 -15.024 1.00 89.12 140 GLN A N 1
ATOM 1099 C CA . GLN A 1 140 ? 25.262 -4.349 -16.164 1.00 89.12 140 GLN A CA 1
ATOM 1100 C C . GLN A 1 140 ? 25.516 -3.285 -17.236 1.00 89.12 140 GLN A C 1
ATOM 1102 O O . GLN A 1 140 ? 26.657 -3.108 -17.653 1.00 89.12 140 GLN A O 1
ATOM 1107 N N . GLU A 1 141 ? 24.499 -2.510 -17.607 1.00 91.38 141 GLU A N 1
ATOM 1108 C CA . GLU A 1 141 ? 24.627 -1.423 -18.580 1.00 91.38 141 GLU A CA 1
ATOM 1109 C C . GLU A 1 141 ? 25.628 -0.355 -18.103 1.00 91.38 141 GLU A C 1
ATOM 1111 O O . GLU A 1 141 ? 26.516 0.058 -18.849 1.00 91.38 141 GLU A O 1
ATOM 1116 N N . ILE A 1 142 ? 25.577 0.035 -16.823 1.00 89.81 142 ILE A N 1
ATOM 1117 C CA . ILE A 1 142 ? 26.559 0.953 -16.221 1.00 89.81 142 ILE A CA 1
ATOM 1118 C C . ILE A 1 142 ? 27.974 0.372 -16.293 1.00 89.81 142 ILE A C 1
ATOM 1120 O O . ILE A 1 142 ? 28.931 1.108 -16.555 1.00 89.81 142 ILE A O 1
ATOM 1124 N N . PHE A 1 143 ? 28.135 -0.922 -16.016 1.00 90.31 143 PHE A N 1
ATOM 1125 C CA . PHE A 1 143 ? 29.431 -1.587 -16.089 1.00 90.31 143 PHE A CA 1
ATOM 1126 C C . PHE A 1 143 ? 29.988 -1.572 -17.519 1.00 90.31 143 PHE A C 1
ATOM 1128 O O . PHE A 1 143 ? 31.131 -1.154 -17.721 1.00 90.31 143 PHE A O 1
ATOM 1135 N N . GLU A 1 144 ? 29.174 -1.933 -18.510 1.00 89.81 144 GLU A N 1
ATOM 1136 C CA . GLU A 1 144 ? 29.555 -1.913 -19.925 1.00 89.81 144 GLU A CA 1
ATOM 1137 C C . GLU A 1 144 ? 29.923 -0.503 -20.399 1.00 89.81 144 GLU A C 1
ATOM 1139 O O . GLU A 1 144 ? 30.960 -0.306 -21.038 1.00 89.81 144 GLU A O 1
ATOM 1144 N N . LEU A 1 145 ? 29.132 0.507 -20.026 1.00 88.06 145 LEU A N 1
ATOM 1145 C CA . LEU A 1 145 ? 29.416 1.908 -20.342 1.00 88.06 145 LEU A CA 1
ATOM 1146 C C . LEU A 1 145 ? 30.744 2.373 -19.729 1.00 88.06 145 LEU A C 1
ATOM 1148 O O . LEU A 1 145 ? 31.535 3.052 -20.390 1.00 88.06 145 LEU A O 1
ATOM 1152 N N . LYS A 1 146 ? 31.041 1.980 -18.482 1.00 84.88 146 LYS A N 1
ATOM 1153 C CA . LYS A 1 146 ? 32.331 2.277 -17.837 1.00 84.88 146 LYS A CA 1
ATOM 1154 C C . LYS A 1 146 ? 33.497 1.591 -18.544 1.00 84.88 146 LYS A C 1
ATOM 1156 O O . LYS A 1 146 ? 34.550 2.213 -18.688 1.00 84.88 146 LYS A O 1
ATOM 1161 N N . GLN A 1 147 ? 33.320 0.348 -18.990 1.00 84.69 147 GLN A N 1
ATOM 1162 C CA . GLN A 1 147 ? 34.345 -0.393 -19.723 1.00 84.69 147 GLN A CA 1
ATOM 1163 C C . GLN A 1 147 ? 34.628 0.250 -21.087 1.00 84.69 147 GLN A C 1
ATOM 1165 O O . GLN A 1 147 ? 35.792 0.485 -21.412 1.00 84.69 147 GLN A O 1
ATOM 1170 N N . ARG A 1 148 ? 33.581 0.627 -21.836 1.00 80.31 148 ARG A N 1
ATOM 1171 C CA . ARG A 1 148 ? 33.704 1.362 -23.107 1.00 80.31 148 ARG A CA 1
ATOM 1172 C C . ARG A 1 148 ? 34.436 2.689 -22.928 1.00 80.31 148 ARG A C 1
ATOM 1174 O O . ARG A 1 148 ? 35.380 2.960 -23.659 1.00 80.31 148 ARG A O 1
ATOM 1181 N N . ARG A 1 149 ? 34.077 3.474 -21.907 1.00 80.56 149 ARG A N 1
ATOM 1182 C CA . ARG A 1 149 ? 34.767 4.734 -21.580 1.00 80.56 149 ARG A CA 1
ATOM 1183 C C . ARG A 1 149 ? 36.254 4.522 -21.268 1.00 80.56 149 ARG A C 1
ATOM 1185 O O . ARG A 1 149 ? 37.084 5.326 -21.677 1.00 80.56 149 ARG A O 1
ATOM 1192 N N . ASN A 1 150 ? 36.600 3.457 -20.542 1.00 75.25 150 ASN A N 1
ATOM 1193 C CA . ASN A 1 150 ? 37.996 3.145 -20.218 1.00 75.25 150 ASN A CA 1
ATOM 1194 C C . ASN A 1 150 ? 38.803 2.720 -21.465 1.00 75.25 150 ASN A C 1
ATOM 1196 O O . ASN A 1 150 ? 39.970 3.097 -21.597 1.00 75.25 150 ASN A O 1
ATOM 1200 N N . LEU A 1 151 ? 38.187 1.978 -22.392 1.00 70.38 151 LEU A N 1
ATOM 1201 C CA . LEU A 1 151 ? 38.794 1.608 -23.677 1.00 70.38 151 LEU A CA 1
ATOM 1202 C C . LEU A 1 151 ? 39.025 2.837 -24.566 1.00 70.38 151 LEU A C 1
ATOM 1204 O O . LEU A 1 151 ? 40.131 3.028 -25.065 1.00 70.38 151 LEU A O 1
ATOM 1208 N N . ASP A 1 152 ? 38.034 3.720 -24.668 1.00 64.12 152 ASP A N 1
ATOM 1209 C CA . ASP A 1 152 ? 38.118 4.965 -25.443 1.00 64.12 152 ASP A CA 1
ATOM 1210 C C . ASP A 1 152 ? 39.197 5.919 -24.880 1.00 64.12 152 ASP A C 1
ATOM 1212 O O . ASP A 1 152 ? 39.986 6.520 -25.612 1.00 64.12 152 ASP A O 1
ATOM 1216 N N . SER A 1 153 ? 39.360 5.961 -23.549 1.00 57.62 153 SER A N 1
ATOM 1217 C CA . SER A 1 153 ? 40.476 6.683 -22.918 1.00 57.62 153 SER A CA 1
ATOM 1218 C C . SER A 1 153 ? 41.859 6.065 -23.174 1.00 57.62 153 SER A C 1
ATOM 1220 O O . SER A 1 153 ? 42.852 6.787 -23.117 1.00 57.62 153 SER A O 1
ATOM 1222 N N . SER A 1 154 ? 41.930 4.764 -23.487 1.00 54.56 154 SER A N 1
ATOM 1223 C CA . SER A 1 154 ? 43.187 4.049 -23.772 1.00 54.56 154 SER A CA 1
ATOM 1224 C C . SER A 1 154 ? 43.595 4.132 -25.250 1.00 54.56 154 SER A C 1
ATOM 1226 O O . SER A 1 154 ? 44.789 4.161 -25.558 1.00 54.56 154 SER A O 1
ATOM 1228 N N . GLN A 1 155 ? 42.632 4.245 -26.174 1.00 49.81 155 GLN A N 1
ATOM 1229 C CA . GLN A 1 155 ? 42.918 4.521 -27.591 1.00 49.81 155 GLN A CA 1
ATOM 1230 C C . GLN A 1 155 ? 43.411 5.961 -27.808 1.00 49.81 155 GLN A C 1
ATOM 1232 O O . GLN A 1 155 ? 44.273 6.208 -28.648 1.00 49.81 155 GLN A O 1
ATOM 1237 N N . LYS A 1 156 ? 42.972 6.916 -26.977 1.00 46.97 156 LYS A N 1
ATOM 1238 C CA . LYS A 1 156 ? 43.477 8.300 -27.024 1.00 46.97 156 LYS A CA 1
ATOM 1239 C C . LYS A 1 156 ? 44.926 8.453 -26.528 1.00 46.97 156 LYS A C 1
ATOM 1241 O O . LYS A 1 156 ? 45.553 9.474 -26.801 1.00 46.97 156 LYS A O 1
ATOM 1246 N N . SER A 1 157 ? 45.475 7.460 -25.820 1.00 44.84 157 SER A N 1
ATOM 1247 C CA . SER A 1 157 ? 46.884 7.436 -25.394 1.00 44.84 157 SER A CA 1
ATOM 1248 C C . SER A 1 157 ? 47.824 6.681 -26.338 1.00 44.84 157 SER A C 1
ATOM 1250 O O . SER A 1 157 ? 49.029 6.751 -26.126 1.00 44.84 157 SER A O 1
ATOM 1252 N N . SER A 1 158 ? 47.308 5.986 -27.358 1.00 36.84 158 SER A N 1
ATOM 1253 C CA . SER A 1 158 ? 48.117 5.213 -28.320 1.00 36.84 158 SER A CA 1
ATOM 1254 C C . SER A 1 158 ? 48.238 5.857 -29.711 1.00 36.84 158 SER A C 1
ATOM 1256 O O . SER A 1 158 ? 49.082 5.431 -30.484 1.00 36.84 158 SER A O 1
ATOM 1258 N N . ASN A 1 159 ? 47.506 6.944 -29.994 1.00 39.62 159 ASN A N 1
ATOM 1259 C CA . ASN A 1 159 ? 47.708 7.791 -31.184 1.00 39.62 159 ASN A CA 1
ATOM 1260 C C . ASN A 1 159 ? 48.505 9.069 -30.849 1.00 39.62 159 ASN A C 1
ATOM 1262 O O . ASN A 1 159 ? 48.101 10.183 -31.179 1.00 39.62 159 ASN A O 1
ATOM 1266 N N . LYS A 1 160 ? 49.616 8.920 -30.126 1.00 39.81 160 LYS A N 1
ATOM 1267 C CA . LYS A 1 160 ? 50.669 9.936 -30.032 1.00 39.81 160 LYS A CA 1
ATOM 1268 C C . LYS A 1 160 ? 51.940 9.265 -30.502 1.00 39.81 160 LYS A C 1
ATOM 1270 O O . LYS A 1 160 ? 52.625 8.712 -29.662 1.00 39.81 160 LYS A O 1
ATOM 1275 N N . ASP A 1 161 ? 52.144 9.239 -31.806 1.00 41.78 161 ASP A N 1
ATOM 1276 C CA . ASP A 1 161 ? 53.441 9.143 -32.474 1.00 41.78 161 ASP A CA 1
ATOM 1277 C C . ASP A 1 161 ? 53.129 9.131 -33.972 1.00 41.78 161 ASP A C 1
ATOM 1279 O O . ASP A 1 161 ? 53.010 8.073 -34.571 1.00 41.78 161 ASP A O 1
ATOM 1283 N N . GLU A 1 162 ? 52.841 10.307 -34.536 1.00 43.16 162 GLU A N 1
ATOM 1284 C CA . GLU A 1 162 ? 53.385 10.747 -35.826 1.00 43.16 162 GLU A CA 1
ATOM 1285 C C . GLU A 1 162 ? 52.876 12.153 -36.193 1.00 43.16 162 GLU A C 1
ATOM 1287 O O . GLU A 1 162 ? 51.724 12.513 -35.965 1.00 43.16 162 GLU A O 1
ATOM 1292 N N . GLU A 1 163 ? 53.818 12.908 -36.752 1.00 35.16 163 GLU A N 1
ATOM 1293 C CA . GLU A 1 163 ? 53.756 14.229 -37.379 1.00 35.16 163 GLU A CA 1
ATOM 1294 C C . GLU A 1 163 ? 53.779 15.499 -36.512 1.00 35.16 163 GLU A C 1
ATOM 1296 O O . GLU A 1 163 ? 52.944 15.802 -35.659 1.00 35.16 163 GLU A O 1
ATOM 1301 N N . ALA A 1 164 ? 54.854 16.237 -36.784 1.00 43.09 164 ALA A N 1
ATOM 1302 C CA . ALA A 1 164 ? 55.206 17.540 -36.289 1.00 43.09 164 ALA A CA 1
ATOM 1303 C C . ALA A 1 164 ? 54.558 18.644 -37.137 1.00 43.09 164 ALA A C 1
ATOM 1305 O O . ALA A 1 164 ? 54.284 18.458 -38.318 1.00 43.09 164 ALA A O 1
ATOM 1306 N N . ASP A 1 165 ? 54.509 19.816 -36.505 1.00 37.50 165 ASP A N 1
ATOM 1307 C CA . ASP A 1 165 ? 54.352 21.155 -37.073 1.00 37.50 165 ASP A CA 1
ATOM 1308 C C . ASP A 1 165 ? 52.917 21.703 -37.186 1.00 37.50 165 ASP A C 1
ATOM 1310 O O . ASP A 1 165 ? 52.009 21.068 -37.710 1.00 37.50 165 ASP A O 1
ATOM 1314 N N . GLY A 1 166 ? 52.735 22.931 -36.686 1.00 36.53 166 GLY A N 1
ATOM 1315 C CA . GLY A 1 166 ? 51.543 23.744 -36.942 1.00 36.53 166 GLY A CA 1
ATOM 1316 C C . GLY A 1 166 ? 50.493 23.855 -35.828 1.00 36.53 166 GLY A C 1
ATOM 1317 O O . GLY A 1 166 ? 49.538 23.095 -35.763 1.00 36.53 166 GLY A O 1
ATOM 1318 N N . ASP A 1 167 ? 50.624 24.945 -35.074 1.00 31.98 167 ASP A N 1
ATOM 1319 C CA . ASP A 1 167 ? 49.574 25.721 -34.402 1.00 31.98 167 ASP A CA 1
ATOM 1320 C C . ASP A 1 167 ? 48.968 25.239 -33.067 1.00 31.98 167 ASP A C 1
ATOM 1322 O O . ASP A 1 167 ? 48.552 24.106 -32.832 1.00 31.98 167 ASP A O 1
ATOM 1326 N N . SER A 1 168 ? 48.965 26.187 -32.134 1.00 48.25 168 SER A N 1
ATOM 1327 C CA . SER A 1 168 ? 48.625 26.017 -30.732 1.00 48.25 168 SER A CA 1
ATOM 1328 C C . SER A 1 168 ? 47.177 26.410 -30.489 1.00 48.25 168 SER A C 1
ATOM 1330 O O . SER A 1 168 ? 46.914 27.574 -30.223 1.00 48.25 168 SER A O 1
ATOM 1332 N N . GLN A 1 169 ? 46.253 25.453 -30.432 1.00 44.69 169 GLN A N 1
ATOM 1333 C CA . GLN A 1 169 ? 45.031 25.579 -29.631 1.00 44.69 169 GLN A CA 1
ATOM 1334 C C . GLN A 1 169 ? 44.359 24.207 -29.460 1.00 44.69 169 GLN A C 1
ATOM 1336 O O . GLN A 1 169 ? 44.552 23.307 -30.259 1.00 44.69 169 GLN A O 1
ATOM 1341 N N . GLU A 1 170 ? 43.603 24.037 -28.372 1.00 43.78 170 GLU A N 1
ATOM 1342 C CA . GLU A 1 170 ? 42.803 22.837 -28.042 1.00 43.78 170 GLU A CA 1
ATOM 1343 C C . GLU A 1 170 ? 43.500 21.667 -27.323 1.00 43.78 170 GLU A C 1
ATOM 1345 O O . GLU A 1 170 ? 43.258 20.487 -27.560 1.00 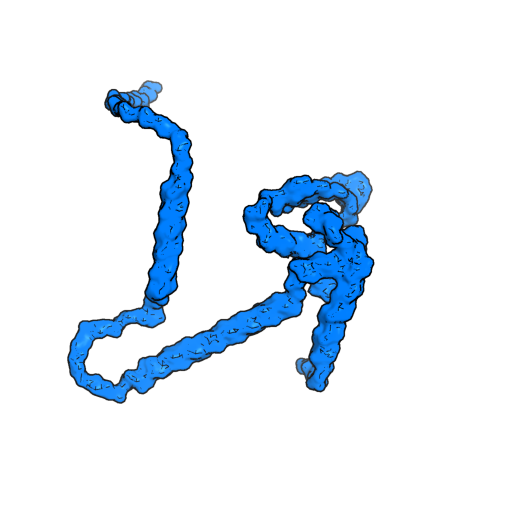43.78 170 GLU A O 1
ATOM 1350 N N . LYS A 1 171 ? 44.260 21.986 -26.270 1.00 44.81 171 LYS A N 1
ATOM 1351 C CA . LYS A 1 171 ? 44.469 21.055 -25.144 1.00 44.81 171 LYS A CA 1
ATOM 1352 C C . LYS A 1 171 ? 43.641 21.449 -23.925 1.00 44.81 171 LYS A C 1
ATOM 1354 O O . LYS A 1 171 ? 44.212 21.806 -22.900 1.00 44.81 171 LYS A O 1
ATOM 1359 N N . LYS A 1 172 ? 42.308 21.376 -23.995 1.00 48.84 172 LYS A N 1
ATOM 1360 C CA . LYS A 1 172 ? 41.447 21.327 -22.797 1.00 48.84 172 LYS A CA 1
ATOM 1361 C C . LYS A 1 172 ? 40.197 20.496 -23.078 1.00 48.84 172 LYS A C 1
ATOM 1363 O O . LYS A 1 172 ? 39.591 20.652 -24.125 1.00 48.84 172 LYS A O 1
ATOM 1368 N N . ASN A 1 173 ? 39.808 19.697 -22.082 1.00 45.59 173 ASN A N 1
ATOM 1369 C CA . ASN A 1 173 ? 38.475 19.117 -21.856 1.00 45.59 173 ASN A CA 1
ATOM 1370 C C . ASN A 1 173 ? 38.306 17.612 -22.120 1.00 45.59 173 ASN A C 1
ATOM 1372 O O . ASN A 1 173 ? 37.674 17.186 -23.076 1.00 45.59 173 ASN A O 1
ATOM 1376 N N . ALA A 1 174 ? 38.742 16.806 -21.147 1.00 49.97 174 ALA A N 1
ATOM 1377 C CA . ALA A 1 174 ? 38.135 15.500 -20.854 1.00 49.97 174 ALA A CA 1
ATOM 1378 C C . ALA A 1 174 ? 37.097 15.575 -19.703 1.00 49.97 174 ALA A C 1
ATOM 1380 O O . ALA A 1 174 ? 36.691 14.553 -19.163 1.00 49.97 174 ALA A O 1
ATOM 1381 N N . LEU A 1 175 ? 36.682 16.788 -19.309 1.00 57.81 175 LEU A N 1
ATOM 1382 C CA . LEU A 1 175 ? 35.671 17.044 -18.270 1.00 57.81 175 LEU A CA 1
ATOM 1383 C C . LEU A 1 175 ? 34.609 18.077 -18.694 1.00 57.81 175 LEU A C 1
ATOM 1385 O O . LEU A 1 175 ? 33.845 18.537 -17.848 1.00 57.81 175 LEU A O 1
ATOM 1389 N N . ALA A 1 176 ? 34.544 18.472 -19.971 1.00 58.62 176 ALA A N 1
ATOM 1390 C CA . ALA A 1 176 ? 33.494 19.400 -20.382 1.00 58.62 176 ALA A CA 1
ATOM 1391 C C . ALA A 1 176 ? 32.131 18.680 -20.398 1.00 58.62 176 ALA A C 1
ATOM 1393 O O . ALA A 1 176 ? 32.026 17.602 -20.988 1.00 58.62 176 ALA A O 1
ATOM 1394 N N . PRO A 1 177 ? 31.097 19.246 -19.754 1.00 61.66 177 PRO A N 1
ATOM 1395 C CA . PRO A 1 177 ? 29.738 18.726 -19.839 1.00 61.66 177 PRO A CA 1
ATOM 1396 C C . PRO A 1 177 ? 29.271 18.660 -21.298 1.00 61.66 177 PRO A C 1
ATOM 1398 O O . PRO A 1 177 ? 29.578 19.554 -22.087 1.00 61.66 177 PRO A O 1
ATOM 1401 N N . ASN A 1 178 ? 28.544 17.590 -21.648 1.00 77.94 178 ASN A N 1
ATOM 1402 C CA . ASN A 1 178 ? 28.063 17.352 -23.010 1.00 77.94 178 ASN A CA 1
ATOM 1403 C C . ASN A 1 178 ? 27.256 18.578 -23.497 1.00 77.94 178 ASN A C 1
ATOM 1405 O O . ASN A 1 178 ? 26.207 18.877 -22.911 1.00 77.94 178 ASN A O 1
ATOM 1409 N N . PRO A 1 179 ? 27.720 19.281 -24.548 1.00 77.00 179 PRO A N 1
ATOM 1410 C CA . PRO A 1 179 ? 27.110 20.526 -25.005 1.00 77.00 179 PRO A CA 1
ATOM 1411 C C . PRO A 1 179 ? 25.674 20.328 -25.500 1.00 77.00 179 PRO A C 1
ATOM 1413 O O . PRO A 1 179 ? 24.846 21.220 -25.331 1.00 77.00 179 PRO A O 1
ATOM 1416 N N . GLU A 1 180 ? 25.335 19.151 -26.030 1.00 75.94 180 GLU A N 1
ATOM 1417 C CA . GLU A 1 180 ? 23.970 18.848 -26.471 1.00 75.94 180 GLU A CA 1
ATOM 1418 C C . GLU A 1 180 ? 22.995 18.763 -25.294 1.00 75.94 180 GLU A C 1
ATOM 1420 O O . GLU A 1 180 ? 21.885 19.288 -25.366 1.00 75.94 180 GLU A O 1
ATOM 1425 N N . LEU A 1 181 ? 23.416 18.154 -24.178 1.00 75.56 181 LEU A N 1
ATOM 1426 C CA . LEU A 1 181 ? 22.593 18.074 -22.968 1.00 75.56 181 LEU A C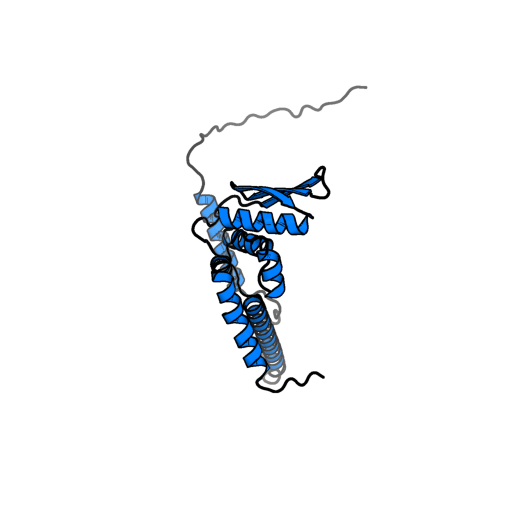A 1
ATOM 1427 C C . LEU A 1 181 ? 22.389 19.454 -22.338 1.00 75.56 181 LEU A C 1
ATOM 1429 O O . LEU A 1 181 ? 21.298 19.744 -21.850 1.00 75.56 181 LEU A O 1
ATOM 1433 N N . LEU A 1 182 ? 23.412 20.311 -22.375 1.00 80.69 182 LEU A N 1
ATOM 1434 C CA . LEU A 1 182 ? 23.317 21.685 -21.883 1.00 80.69 182 LEU A CA 1
ATOM 1435 C C . LEU A 1 182 ? 22.398 22.548 -22.747 1.00 80.69 182 LEU A C 1
ATOM 1437 O O . LEU A 1 182 ? 21.585 23.291 -22.202 1.00 80.69 182 LEU A O 1
ATOM 1441 N N . ASN A 1 183 ? 22.484 22.422 -24.072 1.00 83.75 183 ASN A N 1
ATOM 1442 C CA . ASN A 1 183 ? 21.586 23.122 -24.987 1.00 83.75 183 ASN A CA 1
ATOM 1443 C C . ASN A 1 183 ? 20.142 22.655 -24.789 1.00 83.75 183 ASN A C 1
ATOM 1445 O O . ASN A 1 183 ? 19.251 23.475 -24.599 1.00 83.75 183 ASN A O 1
ATOM 1449 N N . LYS A 1 184 ? 19.920 21.342 -24.677 1.00 83.19 184 LYS A N 1
ATOM 1450 C CA . LYS A 1 184 ? 18.586 20.795 -24.415 1.00 83.19 184 LYS A CA 1
ATOM 1451 C C . LYS A 1 184 ? 18.018 21.250 -23.067 1.00 83.19 184 LYS A C 1
ATOM 1453 O O . LYS A 1 184 ? 16.827 21.528 -22.963 1.00 83.19 184 LYS A O 1
ATOM 1458 N N . LEU A 1 185 ? 18.856 21.352 -22.033 1.00 84.81 185 LEU A N 1
ATOM 1459 C CA . LEU A 1 185 ? 18.448 21.876 -20.728 1.00 84.81 185 LEU A CA 1
ATOM 1460 C C . LEU A 1 185 ? 18.097 23.368 -20.800 1.00 84.81 185 LEU A C 1
ATOM 1462 O O . LEU A 1 185 ? 17.100 23.784 -20.213 1.00 84.81 185 LEU A O 1
ATOM 1466 N N . ARG A 1 186 ? 18.880 24.155 -21.544 1.00 86.62 186 ARG A N 1
ATOM 1467 C CA . ARG A 1 186 ? 18.615 25.576 -21.798 1.00 86.62 186 ARG A CA 1
ATOM 1468 C C . ARG A 1 186 ? 17.276 25.779 -22.500 1.00 86.62 186 ARG A C 1
ATOM 1470 O O . ARG A 1 186 ? 16.489 26.608 -22.052 1.00 86.62 186 ARG A O 1
ATOM 1477 N N . ASP A 1 187 ? 17.005 24.999 -23.540 1.00 88.81 187 ASP A N 1
ATOM 1478 C CA . ASP A 1 187 ? 15.764 25.094 -24.310 1.00 88.81 187 ASP A CA 1
ATOM 1479 C C . ASP A 1 187 ? 14.549 24.734 -23.444 1.00 88.81 187 ASP A C 1
ATOM 1481 O O . ASP A 1 187 ? 13.536 25.432 -23.466 1.00 88.81 187 ASP A O 1
ATOM 1485 N N . MET A 1 188 ? 14.670 23.701 -22.599 1.00 85.44 188 MET A N 1
ATOM 1486 C CA . MET A 1 188 ? 13.624 23.347 -21.632 1.00 85.44 188 MET A CA 1
ATOM 1487 C C . MET A 1 188 ? 13.391 24.448 -20.587 1.00 85.44 188 MET A C 1
ATOM 1489 O O . MET A 1 188 ? 12.244 24.719 -20.240 1.00 85.44 188 MET A O 1
ATOM 1493 N N . MET A 1 189 ? 14.446 25.107 -20.092 1.00 86.56 189 MET A N 1
ATOM 1494 C CA . MET A 1 189 ? 14.300 26.225 -19.150 1.00 86.56 189 MET A CA 1
ATOM 1495 C C . MET A 1 189 ? 13.628 27.440 -19.798 1.00 86.56 189 MET A C 1
ATOM 1497 O O . MET A 1 189 ? 12.727 28.020 -19.195 1.00 86.56 189 MET A O 1
ATOM 1501 N N . MET A 1 190 ? 14.000 27.784 -21.034 1.00 84.12 190 MET A N 1
ATOM 1502 C CA . MET A 1 190 ? 13.349 28.863 -21.784 1.00 84.12 190 MET A CA 1
ATOM 1503 C C . MET A 1 190 ? 11.872 28.566 -22.060 1.00 84.12 190 MET A C 1
ATOM 1505 O O . MET A 1 190 ? 11.038 29.460 -21.931 1.00 84.12 190 MET A O 1
ATOM 1509 N N . ALA A 1 191 ? 11.527 27.318 -22.387 1.00 85.06 191 ALA A N 1
ATOM 1510 C CA . ALA A 1 191 ? 10.136 26.917 -22.585 1.00 85.06 191 ALA A CA 1
ATOM 1511 C C . ALA A 1 191 ? 9.306 27.081 -21.297 1.00 85.06 191 ALA A C 1
ATOM 1513 O O . ALA A 1 191 ? 8.218 27.650 -21.334 1.00 85.06 191 ALA A O 1
ATOM 1514 N N . LEU A 1 192 ? 9.844 26.679 -20.141 1.00 79.44 192 LEU A N 1
ATOM 1515 C CA . LEU A 1 192 ? 9.184 26.863 -18.840 1.00 79.44 192 LEU A CA 1
ATOM 1516 C C . LEU A 1 192 ? 9.033 28.349 -18.457 1.00 79.44 192 LEU A C 1
ATOM 1518 O O . LEU A 1 192 ? 8.043 28.749 -17.838 1.00 79.44 192 LEU A O 1
ATOM 1522 N N . GLU A 1 193 ? 9.989 29.195 -18.842 1.00 78.25 193 GLU A N 1
ATOM 1523 C CA . GLU A 1 193 ? 9.926 30.644 -18.619 1.00 78.25 193 GLU A CA 1
ATOM 1524 C C . GLU A 1 193 ? 8.878 31.319 -19.523 1.00 78.25 193 GLU A C 1
ATOM 1526 O O . GLU A 1 193 ? 8.117 32.182 -19.075 1.00 78.25 193 GLU A O 1
ATOM 1531 N N . GLN A 1 194 ? 8.747 30.863 -20.771 1.00 73.19 194 GLN A N 1
ATOM 1532 C CA . GLN A 1 194 ? 7.676 31.294 -21.674 1.00 73.19 194 GLN A CA 1
ATOM 1533 C C . GLN A 1 194 ? 6.296 30.823 -21.198 1.00 73.19 194 GLN A C 1
ATOM 1535 O O . GLN A 1 194 ? 5.339 31.601 -21.230 1.00 73.19 194 GLN A O 1
ATOM 1540 N N . GLU A 1 195 ? 6.179 29.595 -20.691 1.00 69.88 195 GLU A N 1
ATOM 1541 C CA . GLU A 1 195 ? 4.927 29.068 -20.135 1.00 69.88 195 GLU A CA 1
ATOM 1542 C C . GLU A 1 195 ? 4.510 29.771 -18.834 1.00 69.88 195 GLU A C 1
ATOM 1544 O O . GLU A 1 195 ? 3.317 30.003 -18.614 1.00 69.88 195 GLU A O 1
ATOM 1549 N N . SER A 1 196 ? 5.464 30.162 -17.982 1.00 64.69 196 SER A N 1
ATOM 1550 C CA . SER A 1 196 ? 5.179 30.935 -16.763 1.00 64.69 196 SER A CA 1
ATOM 1551 C C . SER A 1 196 ? 4.823 32.397 -17.061 1.00 64.69 196 SER A C 1
ATOM 1553 O O . SER A 1 196 ? 3.921 32.947 -16.426 1.00 64.69 196 SER A O 1
ATOM 1555 N N . SER A 1 197 ? 5.435 32.998 -18.085 1.00 56.44 197 SER A N 1
ATOM 1556 C CA . SER A 1 197 ? 5.106 34.349 -18.567 1.00 56.44 197 SER A CA 1
ATOM 1557 C C . SER A 1 197 ? 3.751 34.413 -19.282 1.00 56.44 197 SER A C 1
ATOM 1559 O O . SER A 1 197 ? 3.029 35.404 -19.156 1.00 56.44 197 SER A O 1
ATOM 1561 N N . SER A 1 198 ? 3.353 33.337 -19.966 1.00 56.19 198 SER A N 1
ATOM 1562 C CA . SER A 1 198 ? 2.068 33.241 -20.680 1.00 56.19 198 SER A CA 1
ATOM 1563 C C . SER A 1 198 ? 0.869 32.962 -19.759 1.00 56.19 198 SER A C 1
ATOM 1565 O O . SER A 1 198 ? -0.275 33.009 -20.203 1.00 56.19 198 SER A O 1
ATOM 1567 N N . LYS A 1 199 ? 1.098 32.700 -18.461 1.00 51.00 199 LYS A N 1
ATOM 1568 C CA . LYS A 1 199 ? 0.049 32.429 -17.456 1.00 51.00 199 LYS A CA 1
ATOM 1569 C C . LYS A 1 199 ? -0.347 33.639 -16.595 1.00 51.00 199 LYS A C 1
ATOM 1571 O O . LYS A 1 199 ? -1.040 33.461 -15.588 1.00 51.00 199 LYS A O 1
ATOM 1576 N N . LYS A 1 200 ? 0.014 34.873 -16.983 1.00 45.81 200 LYS A N 1
ATOM 1577 C CA . LYS A 1 200 ? -0.591 36.089 -16.403 1.00 45.81 200 LYS A CA 1
ATOM 1578 C C . LYS A 1 200 ? -2.074 36.163 -16.796 1.00 45.81 200 LYS A C 1
ATOM 1580 O O . LYS A 1 200 ? -2.419 36.476 -17.930 1.00 45.81 200 LYS A O 1
ATOM 1585 N N . ARG A 1 201 ? -2.946 35.834 -15.837 1.00 43.28 201 ARG A N 1
ATOM 1586 C CA . ARG A 1 201 ? -4.405 36.006 -15.921 1.00 43.28 201 ARG A CA 1
ATOM 1587 C C . ARG A 1 201 ? -4.769 37.490 -16.114 1.00 43.28 201 ARG A C 1
ATOM 1589 O O . ARG A 1 201 ? -4.062 38.343 -15.579 1.00 43.28 201 ARG A O 1
ATOM 1596 N N . PRO A 1 202 ? -5.859 37.805 -16.839 1.00 39.97 202 PRO A N 1
ATOM 1597 C CA . PRO A 1 202 ? -6.287 39.176 -17.066 1.00 39.97 202 PRO A CA 1
ATOM 1598 C C . PRO A 1 202 ? -7.014 39.714 -15.828 1.00 39.97 202 PRO A C 1
ATOM 1600 O O . PRO A 1 202 ? -7.947 39.080 -15.336 1.00 39.97 202 PRO A O 1
ATOM 1603 N N . GLY A 1 203 ? -6.609 40.899 -15.372 1.00 46.31 203 GLY A N 1
ATOM 1604 C CA . GLY A 1 203 ? -7.388 41.731 -14.454 1.00 46.31 203 GLY A CA 1
ATOM 1605 C C . GLY A 1 203 ? -6.693 42.062 -13.137 1.00 46.31 203 GLY A C 1
ATOM 1606 O O . GLY A 1 203 ? -6.869 41.340 -12.168 1.00 46.31 203 GLY A O 1
ATOM 1607 N N . GLU A 1 204 ? -5.983 43.191 -13.100 1.00 36.16 204 GLU A N 1
ATOM 1608 C CA . GLU A 1 204 ? -6.146 44.222 -12.060 1.00 36.16 204 GLU A CA 1
ATOM 1609 C C . GLU A 1 204 ? -5.486 45.540 -12.525 1.00 36.16 204 GLU A C 1
ATOM 1611 O O . GLU A 1 204 ? -4.500 45.486 -13.264 1.00 36.16 204 GLU A O 1
ATOM 1616 N N . PRO A 1 205 ? -6.075 46.710 -12.205 1.00 42.06 205 PRO A N 1
ATOM 1617 C CA . PRO A 1 205 ? -5.818 47.961 -12.912 1.00 42.06 205 PRO A CA 1
ATOM 1618 C C . PRO A 1 205 ? -4.616 48.751 -12.380 1.00 42.06 205 PRO A C 1
ATOM 1620 O O . PRO A 1 205 ? -4.295 48.729 -11.193 1.00 42.06 205 PRO A O 1
ATOM 1623 N N . ASP A 1 206 ? -4.025 49.511 -13.303 1.00 44.97 206 ASP A N 1
ATOM 1624 C CA . ASP A 1 206 ? -3.019 50.550 -13.094 1.00 44.97 206 ASP A CA 1
ATOM 1625 C C . ASP A 1 206 ? -3.395 51.536 -11.981 1.00 44.97 206 ASP A C 1
ATOM 1627 O O . ASP A 1 206 ? -4.480 52.120 -11.966 1.00 44.97 206 ASP A O 1
ATOM 1631 N N . THR A 1 207 ? -2.439 51.819 -11.101 1.00 41.66 207 THR A N 1
ATOM 1632 C CA . THR A 1 207 ? -2.348 53.140 -10.472 1.00 41.66 207 THR A CA 1
ATO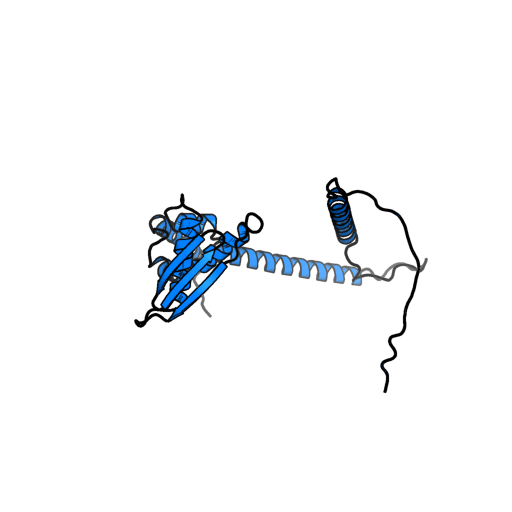M 1633 C C . THR A 1 207 ? -0.889 53.549 -10.371 1.00 41.66 207 THR A C 1
ATOM 1635 O O . THR A 1 207 ? -0.141 53.146 -9.483 1.00 41.66 207 THR A O 1
ATOM 1638 N N . ASP A 1 208 ? -0.506 54.366 -11.340 1.00 39.59 208 ASP A N 1
ATOM 1639 C CA . ASP A 1 208 ? 0.727 55.124 -11.392 1.00 39.59 208 ASP A CA 1
ATOM 1640 C C . ASP A 1 208 ? 0.509 56.439 -10.617 1.00 39.59 208 ASP A C 1
ATOM 1642 O O . ASP A 1 208 ? -0.351 57.232 -11.000 1.00 39.59 208 ASP A O 1
ATOM 1646 N N . GLN A 1 209 ? 1.213 56.662 -9.496 1.00 36.97 209 GLN A N 1
ATOM 1647 C CA . GLN A 1 209 ? 2.028 57.874 -9.295 1.00 36.97 209 GLN A CA 1
ATOM 1648 C C . GLN A 1 209 ? 2.731 57.983 -7.919 1.00 36.97 209 GLN A C 1
ATOM 1650 O O . GLN A 1 209 ? 2.273 57.438 -6.913 1.00 36.97 209 GLN A O 1
ATOM 1655 N N . PRO A 1 210 ? 3.860 58.727 -7.861 1.00 50.06 210 PRO A N 1
ATOM 1656 C CA . PRO A 1 210 ? 4.850 58.699 -6.789 1.00 50.06 210 PRO A CA 1
ATOM 1657 C C . PRO A 1 210 ? 4.692 59.853 -5.786 1.00 50.06 210 PRO A C 1
ATOM 1659 O O . PRO A 1 210 ? 4.212 60.932 -6.126 1.00 50.06 210 PRO A O 1
ATOM 1662 N N . SER A 1 211 ? 5.202 59.702 -4.557 1.00 35.78 211 SER A N 1
ATOM 1663 C CA . SER A 1 211 ? 5.431 60.843 -3.653 1.00 35.78 211 SER A CA 1
ATOM 1664 C C . SER A 1 211 ? 6.501 60.579 -2.596 1.00 35.78 211 SER A C 1
ATOM 1666 O O . SER A 1 211 ? 6.367 59.746 -1.707 1.00 35.78 211 SER A O 1
ATOM 1668 N N . LYS A 1 212 ? 7.553 61.395 -2.680 1.00 40.41 212 LYS A N 1
ATOM 1669 C CA . LYS A 1 212 ? 8.565 61.684 -1.658 1.00 40.41 212 LYS A CA 1
ATOM 1670 C C . LYS A 1 212 ? 7.919 61.957 -0.287 1.00 40.41 212 LYS A C 1
ATOM 1672 O O . LYS A 1 212 ? 7.028 62.801 -0.229 1.00 40.41 212 LYS A O 1
ATOM 1677 N N . LYS A 1 213 ? 8.497 61.432 0.805 1.00 37.59 213 LYS A N 1
ATOM 1678 C CA . LYS A 1 213 ? 9.069 62.208 1.940 1.00 37.59 213 LYS A CA 1
ATOM 1679 C C . LYS A 1 213 ? 9.229 61.379 3.228 1.00 37.59 213 LYS A C 1
ATOM 1681 O O . LYS A 1 213 ? 8.310 60.703 3.663 1.00 37.59 213 LYS A O 1
ATOM 1686 N N . ARG A 1 214 ? 10.357 61.667 3.895 1.00 41.09 214 ARG A N 1
ATOM 1687 C CA . ARG A 1 214 ? 10.654 61.573 5.341 1.00 41.09 214 ARG A CA 1
ATOM 1688 C C . ARG A 1 214 ? 11.021 60.198 5.911 1.00 41.09 214 ARG A C 1
ATOM 1690 O O . ARG A 1 214 ? 10.234 59.557 6.590 1.00 41.09 214 ARG A O 1
ATOM 1697 N N . ASN A 1 215 ? 12.319 59.898 5.826 1.00 35.88 215 ASN A N 1
ATOM 1698 C CA . ASN A 1 215 ? 13.023 59.304 6.963 1.00 35.88 215 ASN A CA 1
ATOM 1699 C C . ASN A 1 215 ? 12.952 60.291 8.136 1.00 35.88 215 ASN A C 1
ATOM 1701 O O . ASN A 1 215 ? 13.522 61.382 8.063 1.00 35.88 215 ASN A O 1
ATOM 1705 N N . LYS A 1 216 ? 12.222 59.926 9.193 1.00 43.81 216 LYS A N 1
ATOM 1706 C CA . LYS A 1 216 ? 12.285 60.599 10.488 1.00 43.81 216 LYS A CA 1
ATOM 1707 C C . LYS A 1 216 ? 12.943 59.634 11.468 1.00 43.81 216 LYS A C 1
ATOM 1709 O O . LYS A 1 216 ? 12.384 58.602 11.817 1.00 43.81 216 LYS A O 1
ATOM 1714 N N . LEU A 1 217 ? 14.166 60.004 11.820 1.00 40.28 217 LEU A N 1
ATOM 1715 C CA . LEU A 1 217 ? 14.971 59.524 12.930 1.00 40.28 217 LEU A CA 1
ATOM 1716 C C . LEU A 1 217 ? 14.097 59.395 14.194 1.00 40.28 217 LEU A C 1
ATOM 1718 O O . LEU A 1 217 ? 13.493 60.382 14.615 1.00 40.28 217 LEU A O 1
ATOM 1722 N N . LEU A 1 218 ? 14.023 58.199 14.779 1.00 43.12 218 LEU A N 1
ATOM 1723 C CA . LEU A 1 218 ? 13.571 58.017 16.157 1.00 43.12 218 LEU A CA 1
ATOM 1724 C C . LEU A 1 218 ? 14.817 58.052 17.042 1.00 43.12 218 LEU A C 1
ATOM 1726 O O . LEU A 1 218 ? 15.542 57.067 17.147 1.00 43.12 218 LEU A O 1
ATOM 1730 N N . LEU A 1 219 ? 15.077 59.226 17.615 1.00 39.31 219 LEU A N 1
ATOM 1731 C CA . LEU A 1 219 ? 15.906 59.369 18.803 1.00 39.31 219 LEU A CA 1
ATOM 1732 C C . LEU A 1 219 ? 14.994 59.056 19.995 1.00 39.31 219 LEU A C 1
ATOM 1734 O O . LEU A 1 219 ? 13.930 59.660 20.131 1.00 39.31 219 LEU A O 1
ATOM 1738 N N . ILE A 1 220 ? 15.375 58.057 20.781 1.00 48.78 220 ILE A N 1
ATOM 1739 C CA . ILE A 1 220 ? 14.767 57.734 22.071 1.00 48.78 220 ILE A CA 1
ATOM 1740 C C . ILE A 1 220 ? 15.521 58.575 23.105 1.00 48.78 220 ILE A C 1
ATOM 1742 O O . ILE A 1 220 ? 16.742 58.465 23.188 1.00 48.78 220 ILE A O 1
ATOM 1746 N N . ASP A 1 221 ? 14.800 59.424 23.836 1.00 43.00 221 ASP A N 1
ATOM 1747 C CA . ASP A 1 221 ? 15.313 60.183 24.980 1.00 43.00 221 ASP A CA 1
ATOM 1748 C C . ASP A 1 221 ? 15.653 59.248 26.153 1.00 43.00 221 ASP A C 1
ATOM 1750 O O . ASP A 1 221 ? 14.805 58.446 26.556 1.00 43.00 221 ASP A O 1
ATOM 1754 N N . VAL A 1 222 ? 16.861 59.413 26.711 1.00 36.97 222 VAL A N 1
ATOM 1755 C CA . VAL A 1 222 ? 17.126 59.697 28.140 1.00 36.97 222 VAL A CA 1
ATOM 1756 C C . VAL A 1 222 ? 18.300 60.669 28.212 1.00 36.97 222 VAL A C 1
ATOM 1758 O O . VAL A 1 222 ? 19.312 60.403 27.524 1.00 36.97 222 VAL A O 1
#

Organism: Ciona intestinalis (NCBI:txid7719)

Secondary structure (DSSP, 8-state):
---PPTTHHHHHHHHHHSHHHHGGGSSBTT-TTHHHHHHHHTPPPHHHHHHHHHHHTTTTS---EEEEEEE-SSSSEEEEEEETTEEEEEEESSHHHHHHHHHHHHHHHH-TT--BHHHHHHHH---HHHHHHHHHHHHHHHHHHHHHHHHHHHHTTT---S-----------SSPPPHHHHHHHHHHHHHHHHHHHTT--S----------------PPP-

Foldseek 3Di:
DDPDDPPPVVVCVVVLPPVLLVVQLPAFLQPLCQQVSCVVSVFDQLLRLLVQVCVVCPPVAQFDWDKDWDCDPPCWIWIWIDTHPDIDIDIGNDPVSRSRNRSSVVVCVVCVPDTTVSVSCVVRPPDPVNVVVVVVVVVVVVVVVVVVVVVVVVVVVVPPDDDDDDDDDDPDDPPDDDVVVVVVVVVVVVVVVVVVVVPPDDDDDDDDDDDDDDDDDDDDDD

Sequence (222 aa):
MEMLVPGFKEQVESLSNDQSLEYFDEVSITDPRVHELCVHAGNFLPHQLLTECLKRNQGIADTAVQFDVQVGKSKMIEYKMTCGKHVVTGTAKNKKVGKQLASQQILKLLHPNMQTWGELIHAYGTSVAEKRARKKNIEQEIFELKQRRNLDSSQKSSNKDEEADGDSQEKKNALAPNPELLNKLRDMMMALEQESSSKKRPGEPDTDQPSKKRNKLLLIDV

Radius of gyration: 30.92 Å; chains: 1; bounding box: 69×91×66 Å

pLDDT: mean 72.79, std 20.06, range [31.98, 95.56]

InterPro domains:
  IPR014720 Double-stranded RNA-binding domain [PF00035] (49-110)
  IPR040375 Microprocessor complex subunit DGCR8 [PTHR13482] (2-207)